Protein AF-A0A6P5SHZ1-F1 (afdb_monomer_lite)

Secondary structure (DSSP, 8-state):
-EEEEEEEEETTEEEEEEE-S-------S---S---SSS-GGGGGGTGGGS-GGGHHHHHHHHHHHHS----SEEEEE-TTEEE-S------BTTB-EEEEPTT--TGGGHHHHTTTS-GGG--GGGS-SEEEEEEEEEHHHHHHHHHHHHHHHHHHHH-HHHHHHHGGGHHHHHHHHHHHHTT---EE-TTSEE-TTT----TT--EEE--S-EEE-TTS-B-TTS--SEEE-GGGGTTSPPPSSPPPPPTT--HHHHHHHHHHHHHHHHSTTGGG----

Organism: Prunus avium (NCBI:txid42229)

Radius of gyration: 19.38 Å; chains: 1; bounding box: 46×42×52 Å

Foldseek 3Di:
DFWAFDLDDFQQKGKTADDPDDDDDDDDQDPDDDDPPPDPCPVCVVVPPPVQSVLSVLVSLQVCLVPDDDPGQKIFIAGSLKDFPDGDDLPADDLAKAFAQDPPQDQPVVVVLLCVLQPVVLDDSVLQGNGFVPRMMGGSVLSNQQSVQLSVQLVVLCPDPVSCVVCPNCSSRNSSSSSCSSVVHHYDHDNLQEDEPPVDFANPNRTIYRDADKQAAELVQHGDPPDHHPAIDDCVVAPFAQDDAPRDAHHPNRGPSSNSSVVSSNSRCVPDPCRVVPGDD

pLDDT: mean 82.13, std 22.98, range [22.5, 98.69]

InterPro domains:
  IPR044845 Glycosyltransferase HPAT/SRGT1-like [PTHR31485] (50-277)
  IPR056508 Hydroxyproline O-arabinosyltransferase-like domain [PF23452] (47-276)

Structure (mmCIF, N/CA/C/O backbone):
data_AF-A0A6P5SHZ1-F1
#
_entry.id   AF-A0A6P5SHZ1-F1
#
loop_
_atom_site.group_PDB
_atom_site.id
_atom_site.type_symbol
_atom_site.label_atom_id
_atom_site.label_alt_id
_atom_site.label_comp_id
_atom_site.label_asym_id
_atom_site.label_entity_id
_atom_site.label_seq_id
_atom_site.pdbx_PDB_ins_code
_atom_site.Cartn_x
_atom_site.Cartn_y
_atom_site.Cartn_z
_atom_site.occupancy
_atom_site.B_iso_or_equiv
_atom_site.auth_seq_id
_atom_site.auth_comp_id
_atom_site.auth_asym_id
_atom_site.auth_atom_id
_atom_site.pdbx_PDB_model_num
ATOM 1 N N . MET A 1 1 ? -17.933 -6.394 -13.247 1.00 43.94 1 MET A N 1
ATOM 2 C CA . MET A 1 1 ? -17.725 -5.157 -12.475 1.00 43.94 1 MET A CA 1
ATOM 3 C C . MET A 1 1 ? -16.232 -4.890 -12.451 1.00 43.94 1 MET A C 1
ATOM 5 O O . MET A 1 1 ? -15.516 -5.693 -11.869 1.00 43.94 1 MET A O 1
ATOM 9 N N . ASN A 1 2 ? -15.780 -3.856 -13.160 1.00 44.34 2 ASN A N 1
ATOM 10 C CA . ASN A 1 2 ? -14.365 -3.480 -13.256 1.00 44.34 2 ASN A CA 1
ATOM 11 C C . ASN A 1 2 ? -14.171 -2.095 -12.637 1.00 44.34 2 ASN A C 1
ATOM 13 O O . ASN A 1 2 ? -15.087 -1.271 -12.685 1.00 44.34 2 ASN A O 1
ATOM 17 N N . TRP A 1 3 ? -12.988 -1.858 -12.076 1.00 43.00 3 TRP A N 1
ATOM 18 C CA . TRP A 1 3 ? -12.589 -0.557 -11.552 1.00 43.00 3 TRP A CA 1
ATOM 19 C C . TRP A 1 3 ? -12.097 0.358 -12.682 1.00 43.00 3 TRP A C 1
ATOM 21 O O . TRP A 1 3 ? -11.270 -0.055 -13.491 1.00 43.00 3 TRP A O 1
ATOM 31 N N . TYR A 1 4 ? -12.585 1.596 -12.727 1.00 40.22 4 TYR A N 1
ATOM 32 C CA . TYR A 1 4 ? -12.192 2.626 -13.691 1.00 40.22 4 TYR A CA 1
ATOM 33 C C . TYR A 1 4 ? -11.698 3.878 -12.959 1.00 40.22 4 TYR A C 1
ATOM 35 O O . TYR A 1 4 ? -12.271 4.234 -11.924 1.00 40.22 4 TYR A O 1
ATOM 43 N N . PRO A 1 5 ? -10.664 4.566 -13.468 1.00 40.97 5 PRO A N 1
ATOM 44 C CA . PRO A 1 5 ? -10.181 5.786 -12.844 1.00 40.97 5 PRO A CA 1
ATOM 45 C C . PRO A 1 5 ? -11.237 6.882 -13.027 1.00 40.97 5 PRO A C 1
ATOM 47 O O . PRO A 1 5 ? -11.756 7.081 -14.127 1.00 40.97 5 PRO A O 1
ATOM 50 N N . LYS A 1 6 ? -11.562 7.601 -11.951 1.00 41.09 6 LYS A N 1
ATOM 51 C CA . LYS A 1 6 ? -12.131 8.950 -12.062 1.00 41.09 6 LYS A CA 1
ATOM 52 C C . LYS A 1 6 ? -10.998 9.920 -11.752 1.00 41.09 6 LYS A C 1
ATOM 54 O O . LYS A 1 6 ? -10.127 9.603 -10.952 1.00 41.09 6 LYS A O 1
ATOM 59 N N . SER A 1 7 ? -11.051 11.107 -12.330 1.00 39.81 7 SER A N 1
ATOM 60 C CA . SER A 1 7 ? -10.026 12.157 -12.308 1.00 39.81 7 SER A CA 1
ATOM 61 C C . SER A 1 7 ? -9.505 12.643 -10.937 1.00 39.81 7 SER A C 1
ATOM 63 O O . SER A 1 7 ? -8.752 13.606 -10.926 1.00 39.81 7 SER A O 1
ATOM 65 N N . ASN A 1 8 ? -9.863 12.048 -9.788 1.00 39.91 8 ASN A N 1
ATOM 66 C CA . ASN A 1 8 ? -9.638 12.599 -8.443 1.00 39.91 8 ASN A CA 1
ATOM 67 C C . ASN A 1 8 ? -8.702 11.708 -7.573 1.00 39.91 8 ASN A C 1
ATOM 69 O O . ASN A 1 8 ? -9.128 10.652 -7.114 1.00 39.91 8 ASN A O 1
ATOM 73 N N . CYS A 1 9 ? -7.445 12.122 -7.339 1.00 39.00 9 CYS A N 1
ATOM 74 C CA . CYS A 1 9 ? -6.515 11.602 -6.310 1.00 39.00 9 CYS A CA 1
ATOM 75 C C . CYS A 1 9 ? -6.485 12.657 -5.222 1.00 39.00 9 CYS A C 1
ATOM 77 O O . CYS A 1 9 ? -6.727 13.842 -5.480 1.00 39.00 9 CYS A O 1
ATOM 79 N N . ILE A 1 10 ? -6.155 12.227 -4.011 1.00 40.59 10 ILE A N 1
ATOM 80 C CA . ILE A 1 10 ? -6.117 13.095 -2.846 1.00 40.59 10 ILE A CA 1
ATOM 81 C C . ILE A 1 10 ? -4.909 12.673 -2.015 1.00 40.59 10 ILE A C 1
ATOM 83 O O . ILE A 1 10 ? -4.883 11.589 -1.436 1.00 40.59 10 ILE A O 1
ATOM 87 N N . GLY A 1 11 ? -3.869 13.509 -2.028 1.00 44.78 11 GLY A N 1
ATOM 88 C CA . GLY A 1 11 ? -2.532 13.117 -1.573 1.00 44.78 11 GLY A CA 1
ATOM 89 C C . GLY A 1 11 ? -1.919 12.034 -2.473 1.00 44.78 11 GLY A C 1
ATOM 90 O O . GLY A 1 11 ? -2.119 12.055 -3.685 1.00 44.78 11 GLY A O 1
ATOM 91 N N . ASP A 1 12 ? -1.226 11.064 -1.868 1.00 34.75 12 ASP A N 1
ATOM 92 C CA . ASP A 1 12 ? -0.609 9.912 -2.553 1.00 34.75 12 ASP A CA 1
ATOM 93 C C . ASP A 1 12 ? -1.581 8.728 -2.746 1.00 34.75 12 ASP A C 1
ATOM 95 O O . ASP A 1 12 ? -1.147 7.579 -2.802 1.00 34.75 12 ASP A O 1
ATOM 99 N N . VAL A 1 13 ? -2.900 8.952 -2.748 1.00 32.25 13 VAL A N 1
ATOM 100 C CA . VAL A 1 13 ? -3.904 7.883 -2.907 1.00 32.25 13 VAL A CA 1
ATOM 101 C C . VAL A 1 13 ? -4.932 8.264 -3.952 1.00 32.25 13 VAL A C 1
ATOM 103 O O . VAL A 1 13 ? -5.427 9.392 -3.997 1.00 32.25 13 VAL A O 1
ATOM 106 N N . CYS A 1 14 ? -5.257 7.290 -4.794 1.00 42.72 14 CYS A N 1
ATOM 107 C CA . CYS A 1 14 ? -6.099 7.467 -5.962 1.00 42.72 14 CYS A CA 1
ATOM 108 C C . CYS A 1 14 ? -7.302 6.532 -5.898 1.00 42.72 14 CYS A C 1
ATOM 110 O O . CYS A 1 14 ? -7.191 5.381 -5.465 1.00 42.72 14 CYS A O 1
ATOM 112 N N . TYR A 1 15 ? -8.453 7.040 -6.340 1.00 39.38 15 TYR A N 1
ATOM 113 C CA . TYR A 1 15 ? -9.722 6.329 -6.255 1.00 39.38 15 TYR A CA 1
ATOM 114 C C . TYR A 1 15 ? -10.159 5.789 -7.600 1.00 39.38 15 TYR A C 1
ATOM 116 O O . TYR A 1 15 ? -10.038 6.436 -8.642 1.00 39.38 15 TYR A O 1
ATOM 124 N N . TRP A 1 16 ? -10.747 4.604 -7.543 1.00 40.00 16 TRP A N 1
ATOM 125 C CA . TRP A 1 16 ? -11.304 3.931 -8.700 1.00 40.00 16 TRP A CA 1
ATOM 126 C C . TRP A 1 16 ? -12.788 3.666 -8.454 1.00 40.00 16 TRP A C 1
ATOM 128 O O . TRP A 1 16 ? -13.200 3.474 -7.312 1.00 40.00 16 TRP A O 1
ATOM 138 N N . ARG A 1 17 ? -13.597 3.647 -9.518 1.00 39.69 17 ARG A N 1
ATOM 139 C CA . ARG A 1 17 ? -15.041 3.361 -9.485 1.00 39.69 17 ARG A CA 1
ATOM 140 C C . ARG A 1 17 ? -15.349 1.985 -10.042 1.00 39.69 17 ARG A C 1
ATOM 142 O O . ARG A 1 17 ? -14.857 1.651 -11.113 1.00 39.69 17 ARG A O 1
ATOM 149 N N . LEU A 1 18 ? -16.219 1.230 -9.384 1.00 34.12 18 LEU A N 1
ATOM 150 C CA . LEU A 1 18 ? -16.729 -0.033 -9.906 1.00 34.12 18 LEU A CA 1
ATOM 151 C C . LEU A 1 18 ? -17.900 0.237 -10.873 1.00 34.12 18 LEU A C 1
ATOM 153 O O . LEU A 1 18 ? -18.946 0.700 -10.432 1.00 34.12 18 LEU A O 1
ATOM 157 N N . LEU A 1 19 ? -17.750 -0.043 -12.174 1.00 33.19 19 LEU A N 1
ATOM 158 C CA . LEU A 1 19 ? -18.842 0.103 -13.157 1.00 33.19 19 LEU A CA 1
ATOM 159 C C . LEU A 1 19 ? -19.429 -1.259 -13.575 1.00 33.19 19 LEU A C 1
ATOM 161 O O . LEU A 1 19 ? -18.709 -2.258 -13.705 1.00 33.19 19 LEU A O 1
ATOM 165 N N . GLU A 1 20 ? -20.746 -1.292 -13.814 1.00 30.12 20 GLU A N 1
ATOM 166 C CA . GLU A 1 20 ? -21.512 -2.492 -14.202 1.00 30.12 20 GLU A CA 1
ATOM 167 C C . GLU A 1 20 ? -21.419 -2.860 -15.696 1.00 30.12 20 GLU A C 1
ATOM 169 O O . GLU A 1 20 ? -21.771 -3.980 -16.064 1.00 30.12 20 GLU A O 1
ATOM 174 N N . HIS A 1 21 ? -20.879 -1.999 -16.565 1.00 28.91 21 HIS A N 1
ATOM 175 C CA . HIS A 1 21 ? -20.853 -2.259 -18.010 1.00 28.91 21 HIS A CA 1
ATOM 176 C C . HIS A 1 21 ? -19.533 -2.864 -18.529 1.00 28.91 21 HIS A C 1
ATOM 178 O O . HIS A 1 21 ? -18.429 -2.441 -18.178 1.00 28.91 21 HIS A O 1
ATOM 184 N N . GLN A 1 22 ? -19.680 -3.888 -19.382 1.00 30.31 22 GLN A N 1
ATOM 185 C CA . GLN A 1 22 ? -18.615 -4.579 -20.110 1.00 30.31 22 GLN A CA 1
ATOM 186 C C . GLN A 1 22 ? -18.084 -3.701 -21.251 1.00 30.31 22 GLN A C 1
ATOM 188 O O . GLN A 1 22 ? -18.682 -3.637 -22.321 1.00 30.31 22 GLN A O 1
ATOM 193 N N . THR A 1 23 ? -16.919 -3.095 -21.051 1.00 25.70 23 THR A N 1
ATOM 194 C CA . THR A 1 23 ? -16.028 -2.667 -22.140 1.00 25.70 23 THR A CA 1
ATOM 195 C C . THR A 1 23 ? -14.588 -3.050 -21.782 1.00 25.70 23 THR A C 1
ATOM 197 O O . THR A 1 23 ? -14.261 -3.082 -20.592 1.00 25.70 23 THR A O 1
ATOM 200 N N . PRO A 1 24 ? -13.732 -3.413 -22.755 1.00 27.33 24 PRO A N 1
ATOM 201 C CA . PRO A 1 24 ? -12.412 -3.976 -22.477 1.00 27.33 24 PRO A CA 1
ATOM 202 C C . PRO A 1 24 ? -11.516 -2.941 -21.791 1.00 27.33 24 PRO A C 1
ATOM 204 O O . PRO A 1 24 ? -11.368 -1.824 -22.282 1.00 27.33 24 PRO A O 1
ATOM 207 N N . ALA A 1 25 ? -10.928 -3.320 -20.657 1.00 30.80 25 ALA A N 1
ATOM 208 C CA . ALA A 1 25 ? -9.958 -2.510 -19.936 1.00 30.80 25 ALA A CA 1
ATOM 209 C C . ALA A 1 25 ? -8.657 -2.432 -20.745 1.00 30.80 25 ALA A C 1
ATOM 211 O O . ALA A 1 25 ? -7.916 -3.410 -20.814 1.00 30.80 25 ALA A O 1
ATOM 212 N N . TYR A 1 26 ? -8.389 -1.275 -21.345 1.00 31.28 26 TYR A N 1
ATOM 213 C CA . TYR A 1 26 ? -7.078 -0.934 -21.885 1.00 31.28 26 TYR A CA 1
ATOM 214 C C . TYR A 1 26 ? -6.696 0.468 -21.408 1.00 31.28 26 TYR A C 1
ATOM 216 O O . TYR A 1 26 ? -7.498 1.396 -21.469 1.00 31.28 26 TYR A O 1
ATOM 224 N N . SER A 1 27 ? -5.471 0.559 -20.886 1.00 30.78 27 SER A N 1
ATOM 225 C CA . SER A 1 27 ? -4.754 1.752 -20.422 1.00 30.78 27 SER A CA 1
ATOM 226 C C . SER A 1 27 ? -5.443 2.618 -19.356 1.00 30.78 27 SER A C 1
ATOM 228 O O . SER A 1 27 ? -6.192 3.545 -19.652 1.00 30.78 27 SER A O 1
ATOM 230 N N . SER A 1 28 ? -5.085 2.403 -18.093 1.00 29.78 28 SER A N 1
ATOM 231 C CA . SER A 1 28 ? -5.301 3.381 -17.022 1.00 29.78 28 SER A CA 1
ATOM 232 C C . SER A 1 28 ? -4.011 3.558 -16.230 1.00 29.78 28 SER A C 1
ATOM 234 O O . SER A 1 28 ? -3.875 3.102 -15.097 1.00 29.78 28 SER A O 1
ATOM 236 N N . PHE A 1 29 ? -3.030 4.179 -16.870 1.00 30.16 29 PHE A N 1
ATOM 237 C CA . PHE A 1 29 ? -1.776 4.571 -16.249 1.00 30.16 29 PHE A CA 1
ATOM 238 C C . PHE A 1 29 ? -1.772 6.092 -16.203 1.00 30.16 29 PHE A C 1
ATOM 240 O O . PHE A 1 29 ? -1.310 6.728 -17.121 1.00 30.16 29 PHE A O 1
ATOM 247 N N . LEU A 1 30 ? -2.298 6.689 -15.138 1.00 30.67 30 LEU A N 1
ATOM 248 C CA . LEU A 1 30 ? -2.248 8.139 -14.904 1.00 30.67 30 LEU A CA 1
ATOM 249 C C . LEU A 1 30 ? -3.265 8.963 -15.713 1.00 30.67 30 LEU A C 1
ATOM 251 O O . LEU A 1 30 ? -2.987 9.530 -16.764 1.00 30.67 30 LEU A O 1
ATOM 255 N N . GLN A 1 31 ? -4.433 9.154 -15.109 1.00 22.61 31 GLN A N 1
ATOM 256 C CA . GLN A 1 31 ? -5.160 10.411 -15.243 1.00 22.61 31 GLN A CA 1
ATOM 257 C C . GLN A 1 31 ? -4.675 11.343 -14.118 1.00 22.61 31 GLN A C 1
ATOM 259 O O . GLN A 1 31 ? -5.438 11.614 -13.206 1.00 22.61 31 GLN A O 1
ATOM 264 N N . TRP A 1 32 ? -3.402 11.779 -14.124 1.00 31.06 32 TRP A N 1
ATOM 265 C CA . TRP A 1 32 ? -2.830 12.594 -13.034 1.00 31.06 32 TRP A CA 1
ATOM 266 C C . TRP A 1 32 ? -2.014 13.786 -13.524 1.00 31.06 32 TRP A C 1
ATOM 268 O O . TRP A 1 32 ? -0.846 13.649 -13.865 1.00 31.06 32 TRP A O 1
ATOM 278 N N . ALA A 1 33 ? -2.659 14.955 -13.492 1.00 22.50 33 ALA A N 1
ATOM 279 C CA . ALA A 1 33 ? -2.029 16.272 -13.342 1.00 22.50 33 ALA A CA 1
ATOM 280 C C . ALA A 1 33 ? -3.011 17.378 -12.879 1.00 22.50 33 ALA A C 1
ATOM 282 O O . ALA A 1 33 ? -2.613 18.530 -12.752 1.00 22.50 33 ALA A O 1
ATOM 283 N N . SER A 1 34 ? -4.291 17.096 -12.598 1.00 24.06 34 SER A N 1
ATOM 284 C CA . SER A 1 34 ? -5.256 18.175 -12.334 1.00 24.06 34 SER A CA 1
ATOM 285 C C . SER A 1 34 ? -6.285 17.838 -11.259 1.00 24.06 34 SER A C 1
ATOM 287 O O . SER A 1 34 ? -7.464 17.693 -11.565 1.00 24.06 34 SER A O 1
ATOM 289 N N . LEU A 1 35 ? -5.878 17.757 -9.987 1.00 27.09 35 LEU A N 1
ATOM 290 C CA . LEU A 1 35 ? -6.842 17.938 -8.889 1.00 27.09 35 LEU A CA 1
ATOM 291 C C . LEU A 1 35 ? -6.273 18.518 -7.587 1.00 27.09 35 LEU A C 1
ATOM 293 O O . LEU A 1 35 ? -6.797 18.285 -6.503 1.00 27.09 35 LEU A O 1
ATOM 297 N N . PHE A 1 36 ? -5.285 19.405 -7.714 1.00 28.28 36 PHE A N 1
ATOM 298 C CA . PHE A 1 36 ? -4.877 20.321 -6.640 1.00 28.28 36 PHE A CA 1
ATOM 299 C C . PHE A 1 36 ? -5.819 21.535 -6.476 1.00 28.28 36 PHE A C 1
ATOM 301 O O . PHE A 1 36 ? -5.574 22.400 -5.645 1.00 28.28 36 PHE A O 1
ATOM 308 N N . ALA A 1 37 ? -6.910 21.630 -7.244 1.00 26.12 37 ALA A N 1
ATOM 309 C CA . ALA A 1 37 ? -7.630 22.895 -7.412 1.00 26.12 37 ALA A CA 1
ATOM 310 C C . ALA A 1 37 ? -8.718 23.221 -6.365 1.00 26.12 37 ALA A C 1
ATOM 312 O O . ALA A 1 37 ? -9.176 24.355 -6.356 1.00 26.12 37 ALA A O 1
ATOM 313 N N . ASN A 1 38 ? -9.144 22.295 -5.491 1.00 29.27 38 ASN A N 1
ATOM 314 C CA . ASN A 1 38 ? -10.268 22.554 -4.560 1.00 29.27 38 ASN A CA 1
ATOM 315 C C . ASN A 1 38 ? -10.042 22.115 -3.099 1.00 29.27 38 ASN A C 1
ATOM 317 O O . ASN A 1 38 ? -10.979 22.109 -2.297 1.00 29.27 38 ASN A O 1
ATOM 321 N N . ILE A 1 39 ? -8.811 21.772 -2.718 1.00 36.84 39 ILE A N 1
ATOM 322 C CA . ILE A 1 39 ? -8.453 21.575 -1.308 1.00 36.84 39 ILE A CA 1
ATOM 323 C C . ILE A 1 39 ? -7.922 22.913 -0.799 1.00 36.84 39 ILE A C 1
ATOM 325 O O . ILE A 1 39 ? -7.002 23.477 -1.382 1.00 36.84 39 ILE A O 1
ATOM 329 N N . ASN A 1 40 ? -8.519 23.452 0.263 1.00 34.34 40 ASN A N 1
ATOM 330 C CA . ASN A 1 40 ? -8.005 24.666 0.882 1.00 34.34 40 ASN A CA 1
ATOM 331 C C . ASN A 1 40 ? -6.727 24.301 1.653 1.00 34.34 40 ASN A C 1
ATOM 333 O O . ASN A 1 40 ? -6.786 23.762 2.756 1.00 34.34 40 ASN A O 1
ATOM 337 N N . PHE A 1 41 ? -5.568 24.537 1.036 1.00 42.47 41 PHE A N 1
ATOM 338 C CA . PHE A 1 41 ? -4.247 24.216 1.589 1.00 42.47 41 PHE A CA 1
ATOM 339 C C . PHE A 1 41 ? -3.875 25.064 2.818 1.00 42.47 41 PHE A C 1
ATOM 341 O O . PHE A 1 41 ? -2.844 24.814 3.439 1.00 42.47 41 PHE A O 1
ATOM 348 N N . SER A 1 42 ? -4.704 26.035 3.219 1.00 40.47 42 SER A N 1
ATOM 349 C CA . SER A 1 42 ? -4.480 26.829 4.432 1.00 40.47 42 SER A CA 1
ATOM 350 C C . SER A 1 42 ? -4.523 25.996 5.718 1.00 40.47 42 SER A C 1
ATOM 352 O O . SER A 1 42 ? -3.806 26.320 6.663 1.00 40.47 42 SER A O 1
ATOM 354 N N . ASP A 1 43 ? -5.293 24.901 5.737 1.00 42.78 43 ASP A N 1
ATOM 355 C CA . ASP A 1 43 ? -5.430 24.022 6.910 1.00 42.78 43 ASP A CA 1
ATOM 356 C C . ASP A 1 43 ? -4.331 22.939 6.970 1.00 42.78 43 ASP A C 1
ATOM 358 O O . ASP A 1 43 ? -4.099 22.335 8.017 1.00 42.78 43 ASP A O 1
ATOM 362 N N . LEU A 1 44 ? -3.574 22.740 5.878 1.00 43.56 44 LEU A N 1
ATOM 363 C CA . LEU A 1 44 ? -2.395 21.858 5.839 1.00 43.56 44 LEU A CA 1
ATOM 364 C C . LEU A 1 44 ? -1.202 22.408 6.634 1.00 43.56 44 LEU A C 1
ATOM 366 O O . LEU A 1 44 ? -0.267 21.661 6.934 1.00 43.56 44 LEU A O 1
ATOM 370 N N . ASN A 1 45 ? -1.246 23.680 7.038 1.00 43.19 45 ASN A N 1
ATOM 371 C CA . ASN A 1 45 ? -0.255 24.248 7.950 1.00 43.19 45 ASN A CA 1
ATOM 372 C C . ASN A 1 45 ? -0.222 23.528 9.308 1.00 43.19 45 ASN A C 1
ATOM 374 O O . ASN A 1 45 ? 0.798 23.609 9.984 1.00 43.19 45 ASN A O 1
ATOM 378 N N . LEU A 1 46 ? -1.270 22.778 9.683 1.00 42.19 46 LEU A N 1
ATOM 379 C CA . LEU A 1 46 ? -1.240 21.911 10.866 1.00 42.19 46 LEU A CA 1
ATOM 380 C C . LEU A 1 46 ? -0.486 20.582 10.647 1.00 42.19 46 LEU A C 1
ATOM 382 O O . LEU A 1 46 ? -0.021 19.977 11.605 1.00 42.19 46 LEU A O 1
ATOM 386 N N . MET A 1 47 ? -0.342 20.117 9.402 1.00 44.31 47 MET A N 1
ATOM 387 C CA . MET A 1 47 ? 0.194 18.783 9.072 1.00 44.31 47 MET A CA 1
ATOM 388 C C . MET A 1 47 ? 1.614 18.811 8.509 1.00 44.31 47 MET A C 1
ATOM 390 O O . MET A 1 47 ? 2.348 17.831 8.614 1.00 44.31 47 MET A O 1
ATOM 394 N N . CYS A 1 48 ? 2.057 19.968 8.015 1.00 46.19 48 CYS A N 1
ATOM 395 C CA . CYS A 1 48 ? 3.471 20.229 7.744 1.00 46.19 48 CYS A CA 1
ATOM 396 C C . CYS A 1 48 ? 4.323 20.295 9.036 1.00 46.19 48 CYS A C 1
ATOM 398 O O . CYS A 1 48 ? 5.550 20.338 8.960 1.00 46.19 48 CYS A O 1
ATOM 400 N N . ILE A 1 49 ? 3.693 20.271 10.224 1.00 45.03 49 ILE A N 1
ATOM 401 C CA . ILE A 1 49 ? 4.310 20.554 11.535 1.00 45.03 49 ILE A CA 1
ATOM 402 C C . ILE A 1 49 ? 5.458 19.595 11.912 1.00 45.03 49 ILE A C 1
ATOM 404 O O . ILE A 1 49 ? 6.258 19.941 12.778 1.00 45.03 49 ILE A O 1
ATOM 408 N N . GLN A 1 50 ? 5.631 18.436 11.261 1.00 50.91 50 GLN A N 1
ATOM 409 C CA . GLN A 1 50 ? 6.711 17.496 11.625 1.00 50.91 50 GLN A CA 1
ATOM 410 C C . GLN A 1 50 ? 7.398 16.779 10.444 1.00 50.91 50 GLN A C 1
ATOM 412 O O . GLN A 1 50 ? 8.065 15.764 10.644 1.00 50.91 50 GLN A O 1
ATOM 417 N N . GLY A 1 51 ? 7.241 17.258 9.202 1.00 57.22 51 GLY A N 1
ATOM 418 C CA . GLY A 1 51 ? 7.912 16.669 8.027 1.00 57.22 51 GLY A CA 1
ATOM 419 C C . GLY A 1 51 ? 7.454 15.253 7.631 1.00 57.22 51 GLY A C 1
ATOM 420 O O . GLY A 1 51 ? 8.078 14.626 6.775 1.00 57.22 51 GLY A O 1
ATOM 421 N N . TYR A 1 52 ? 6.369 14.737 8.221 1.00 61.78 52 TYR A N 1
ATOM 422 C CA . TYR A 1 52 ? 5.814 13.416 7.911 1.00 61.78 52 TYR A CA 1
ATOM 423 C C . TYR A 1 52 ? 4.650 13.535 6.917 1.00 61.78 52 TYR A C 1
ATOM 425 O O . TYR A 1 52 ? 3.484 13.646 7.290 1.00 61.78 52 TYR A O 1
ATOM 433 N N . ILE A 1 53 ? 4.995 13.515 5.627 1.00 65.81 53 ILE A N 1
ATOM 434 C CA . ILE A 1 53 ? 4.079 13.734 4.490 1.00 65.81 53 ILE A CA 1
ATOM 435 C C . ILE A 1 53 ? 2.926 12.717 4.463 1.00 65.81 53 ILE A C 1
ATOM 437 O O . ILE A 1 53 ? 1.824 13.045 4.031 1.00 65.81 53 ILE A O 1
ATOM 441 N N . VAL A 1 54 ? 3.148 11.503 4.977 1.00 66.81 54 VAL A N 1
ATOM 442 C CA . VAL A 1 54 ? 2.166 10.407 4.933 1.00 66.81 54 VAL A CA 1
ATOM 443 C C . VAL A 1 54 ? 0.900 10.729 5.742 1.00 66.81 54 VAL A C 1
ATOM 445 O O . VAL A 1 54 ? -0.178 10.260 5.383 1.00 66.81 54 VAL A O 1
ATOM 448 N N . LEU A 1 55 ? 0.970 11.614 6.750 1.00 72.81 55 LEU A N 1
ATOM 449 C CA . LEU A 1 55 ? -0.227 12.080 7.466 1.00 72.81 55 LEU A CA 1
ATOM 450 C C . LEU A 1 55 ? -1.242 12.749 6.547 1.00 72.81 55 LEU A C 1
ATOM 452 O O . LEU A 1 55 ? -2.432 12.684 6.837 1.00 72.81 55 LEU A O 1
ATOM 456 N N . ASN A 1 56 ? -0.811 13.354 5.436 1.00 76.31 56 ASN A N 1
ATOM 457 C CA . ASN A 1 56 ? -1.713 14.030 4.503 1.00 76.31 56 ASN A CA 1
ATOM 458 C C . ASN A 1 56 ? -2.819 13.106 4.000 1.00 76.31 56 ASN A C 1
ATOM 460 O O . ASN A 1 56 ? -3.905 13.582 3.695 1.00 76.31 56 ASN A O 1
ATOM 464 N N . ARG A 1 57 ? -2.563 11.797 3.947 1.00 83.12 57 ARG A N 1
ATOM 465 C CA . ARG A 1 57 ? -3.484 10.788 3.439 1.00 83.12 57 ARG A CA 1
ATOM 466 C C . ARG A 1 57 ? -4.760 10.644 4.286 1.00 83.12 57 ARG A C 1
ATOM 468 O O . ARG A 1 57 ? -5.827 10.914 3.740 1.00 83.12 57 ARG A O 1
ATOM 475 N N . PRO A 1 58 ? -4.728 10.288 5.585 1.00 86.44 58 PRO A N 1
ATOM 476 C CA . PRO A 1 58 ? -5.948 10.214 6.392 1.00 86.44 58 PRO A CA 1
ATOM 477 C C . PRO A 1 58 ? -6.749 11.524 6.397 1.00 86.44 58 PRO A C 1
ATOM 479 O O . PRO A 1 58 ? -7.977 11.498 6.342 1.00 86.44 58 PRO A O 1
ATOM 482 N N . TRP A 1 59 ? -6.080 12.682 6.399 1.00 85.69 59 TRP A N 1
ATOM 483 C CA . TRP A 1 59 ? -6.777 13.972 6.349 1.00 85.69 59 TRP A CA 1
ATOM 484 C C . TRP A 1 59 ? -7.411 14.258 4.990 1.00 85.69 59 TRP A C 1
ATOM 486 O O . TRP A 1 59 ? -8.543 14.732 4.919 1.00 85.69 59 TRP A O 1
ATOM 496 N N . ALA A 1 60 ? -6.708 13.920 3.910 1.00 84.06 60 ALA A N 1
ATOM 497 C CA . ALA A 1 60 ? -7.229 13.943 2.553 1.00 84.06 60 ALA A CA 1
ATOM 498 C C . ALA A 1 60 ? -8.541 13.156 2.451 1.00 84.06 60 ALA A C 1
ATOM 500 O O . ALA A 1 60 ? -9.505 13.659 1.878 1.00 84.06 60 ALA A O 1
ATOM 501 N N . PHE A 1 61 ? -8.606 11.967 3.053 1.00 88.94 61 PHE A N 1
ATOM 502 C CA . PHE A 1 61 ? -9.830 11.170 3.110 1.00 88.94 61 PHE A CA 1
ATOM 503 C C . PHE A 1 61 ? -10.969 11.873 3.844 1.00 88.94 61 PHE A C 1
ATOM 505 O O . PHE A 1 61 ? -12.071 11.932 3.306 1.00 88.94 61 PHE A O 1
ATOM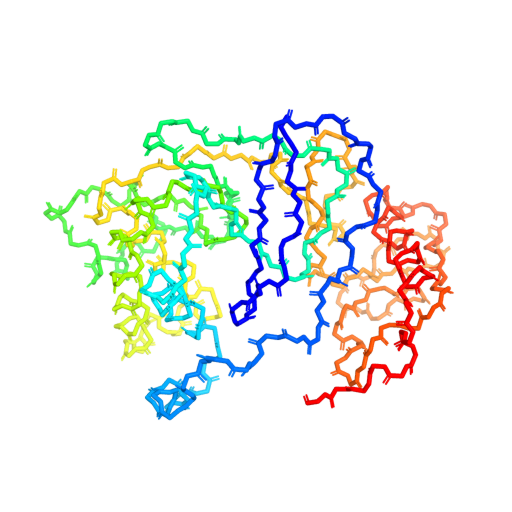 512 N N . VAL A 1 62 ? -10.716 12.443 5.026 1.00 89.06 62 VAL A N 1
ATOM 513 C CA . VAL A 1 62 ? -11.739 13.204 5.767 1.00 89.06 62 VAL A CA 1
ATOM 514 C C . VAL A 1 62 ? -12.281 14.348 4.910 1.00 89.06 62 VAL A C 1
ATOM 516 O O . VAL A 1 62 ? -13.480 14.423 4.655 1.00 89.06 62 VAL A O 1
ATOM 519 N N . GLN A 1 63 ? -11.388 15.181 4.376 1.00 87.06 63 GLN A N 1
ATOM 520 C CA . GLN A 1 63 ? -11.757 16.320 3.535 1.00 87.06 63 GLN A CA 1
ATOM 521 C C . GLN A 1 63 ? -12.525 15.899 2.279 1.00 87.06 63 GLN A C 1
ATOM 523 O O . GLN A 1 63 ? -13.439 16.592 1.834 1.00 87.06 63 GLN A O 1
ATOM 528 N N . TRP A 1 64 ? -12.148 14.769 1.687 1.00 86.56 64 TRP A N 1
ATOM 529 C CA . TRP A 1 64 ? -12.808 14.242 0.506 1.00 86.56 64 TRP A CA 1
ATOM 530 C C . TRP A 1 64 ? -14.224 13.772 0.781 1.00 86.56 64 TRP A C 1
ATOM 532 O O . TRP A 1 64 ? -15.130 14.150 0.044 1.00 86.56 64 TRP A O 1
ATOM 542 N N . LEU A 1 65 ? -14.401 12.969 1.829 1.00 88.94 65 LEU A N 1
ATOM 543 C CA . LEU A 1 65 ? -15.696 12.421 2.216 1.00 88.94 65 LEU A CA 1
ATOM 544 C C . LEU A 1 65 ? -16.675 13.542 2.589 1.00 88.94 65 LEU A C 1
ATOM 546 O O . LEU A 1 65 ? -17.858 13.442 2.286 1.00 88.94 65 LEU A O 1
ATOM 550 N N . GLU A 1 66 ? -16.178 14.640 3.166 1.00 89.44 66 GLU A N 1
ATOM 551 C CA . GLU A 1 66 ? -16.986 15.824 3.480 1.00 89.44 66 GLU A CA 1
ATOM 552 C C . GLU A 1 66 ? -17.397 16.632 2.240 1.00 89.44 66 GLU A C 1
ATOM 554 O O . GLU A 1 66 ? -18.505 17.167 2.182 1.00 89.44 66 GLU A O 1
ATOM 559 N N . LYS A 1 67 ? -16.499 16.779 1.258 1.00 86.81 67 LYS A N 1
ATOM 560 C CA . LYS A 1 67 ? -16.668 17.746 0.157 1.00 86.81 67 LYS A CA 1
ATOM 561 C C . LYS A 1 67 ? -17.165 17.134 -1.144 1.00 86.81 67 LYS A C 1
ATOM 563 O O . LYS A 1 67 ? -17.764 17.838 -1.956 1.00 86.81 67 LYS A O 1
ATOM 568 N N . ALA A 1 68 ? -16.868 15.865 -1.399 1.00 86.06 68 ALA A N 1
ATOM 569 C CA . ALA A 1 68 ? -17.183 15.227 -2.665 1.00 86.06 68 ALA A CA 1
ATOM 570 C C . ALA A 1 68 ? -18.530 14.507 -2.621 1.00 86.06 68 ALA A C 1
ATOM 572 O O . ALA A 1 68 ? -18.854 13.777 -1.691 1.00 86.06 68 ALA A O 1
ATOM 573 N N . THR A 1 69 ? -19.292 14.624 -3.705 1.00 88.12 69 THR A N 1
ATOM 574 C CA . THR A 1 69 ? -20.439 13.747 -3.941 1.00 88.12 69 THR A CA 1
ATOM 575 C C . THR A 1 69 ? -19.943 12.393 -4.451 1.00 88.12 69 THR A C 1
ATOM 577 O O . THR A 1 69 ? -19.479 12.281 -5.589 1.00 88.12 69 THR A O 1
ATOM 580 N N . ILE A 1 70 ? -20.030 11.366 -3.602 1.00 86.50 70 ILE A N 1
ATOM 581 C CA . ILE A 1 70 ? -19.624 9.987 -3.911 1.00 86.50 70 ILE A CA 1
ATOM 582 C C . ILE A 1 70 ? -20.881 9.118 -4.031 1.00 86.50 70 ILE A C 1
ATOM 584 O O . ILE A 1 70 ? -21.539 8.812 -3.030 1.00 86.50 70 ILE A O 1
ATOM 588 N N . GLU A 1 71 ? -21.211 8.751 -5.269 1.00 90.69 71 GLU A N 1
ATOM 589 C CA . GLU A 1 71 ? -22.364 7.909 -5.627 1.00 90.69 71 GLU A CA 1
ATOM 590 C C . GLU A 1 71 ? -22.088 6.426 -5.354 1.00 90.69 71 GLU A C 1
ATOM 592 O O . GLU A 1 71 ? -23.004 5.664 -5.055 1.00 90.69 71 GLU A O 1
ATOM 597 N N . GLU A 1 72 ? -20.823 6.017 -5.455 1.00 89.12 72 GLU A N 1
ATOM 598 C CA . GLU A 1 72 ? -20.399 4.633 -5.282 1.00 89.12 72 GLU A CA 1
ATOM 599 C C . GLU A 1 72 ? -20.536 4.153 -3.830 1.00 89.12 72 GLU A C 1
ATOM 601 O O . GLU A 1 72 ? -20.157 4.843 -2.881 1.00 89.12 72 GLU A O 1
ATOM 606 N N . GLU A 1 73 ? -21.020 2.919 -3.657 1.00 93.62 73 GLU A N 1
ATOM 607 C CA . GLU A 1 73 ? -21.114 2.278 -2.339 1.00 93.62 73 GLU A CA 1
ATOM 608 C C . GLU A 1 73 ? -19.738 1.846 -1.807 1.00 93.62 73 GLU A C 1
ATOM 610 O O . GLU A 1 73 ? -19.508 1.877 -0.598 1.00 93.62 73 GLU A O 1
ATOM 615 N N . TYR A 1 74 ? -18.817 1.460 -2.696 1.00 94.06 74 TYR A N 1
ATOM 616 C CA . TYR A 1 74 ? -17.482 0.973 -2.347 1.00 94.06 74 TYR A CA 1
ATOM 617 C C . TYR A 1 74 ? -16.393 1.862 -2.937 1.00 94.06 74 TYR A C 1
ATOM 619 O O . TYR A 1 74 ? -16.487 2.327 -4.072 1.00 94.06 74 TYR A O 1
ATOM 627 N N . ILE A 1 75 ? -15.324 2.023 -2.168 1.00 94.31 75 ILE A N 1
ATOM 628 C CA . ILE A 1 75 ? -14.146 2.813 -2.498 1.00 94.31 75 ILE A CA 1
ATOM 629 C C . ILE A 1 75 ? -12.947 1.870 -2.536 1.00 94.31 75 ILE A C 1
ATOM 631 O O . ILE A 1 75 ? -12.713 1.129 -1.580 1.00 94.31 75 ILE A O 1
ATOM 635 N N . LEU A 1 76 ? -12.182 1.914 -3.628 1.00 95.44 76 LEU A N 1
ATOM 636 C CA . LEU A 1 76 ? -10.843 1.334 -3.694 1.00 95.44 76 LEU A CA 1
ATOM 637 C C . LEU A 1 76 ? -9.820 2.404 -3.311 1.00 95.44 76 LEU A C 1
ATOM 639 O O . LEU A 1 76 ? -9.640 3.378 -4.041 1.00 95.44 76 LEU A O 1
ATOM 643 N N . MET A 1 77 ? -9.147 2.196 -2.185 1.00 93.62 77 MET A N 1
ATOM 644 C CA . MET A 1 77 ? -7.966 2.949 -1.777 1.00 93.62 77 MET A CA 1
ATOM 645 C C . MET A 1 77 ? -6.739 2.281 -2.407 1.00 93.62 77 MET A C 1
ATOM 647 O O . MET A 1 77 ? -6.473 1.112 -2.123 1.00 93.62 77 MET A O 1
ATOM 651 N N . ALA A 1 78 ? -6.031 2.990 -3.291 1.00 88.88 78 ALA A N 1
ATOM 652 C CA . ALA A 1 78 ? -4.859 2.486 -4.012 1.00 88.88 78 ALA A CA 1
ATOM 653 C C . ALA A 1 78 ? -3.742 3.541 -4.103 1.00 88.88 78 ALA A C 1
ATOM 655 O O . ALA A 1 78 ? -4.018 4.737 -4.179 1.00 88.88 78 ALA A O 1
ATOM 656 N N . GLU A 1 79 ? -2.485 3.097 -4.139 1.00 84.69 79 GLU A N 1
ATOM 657 C CA . GLU A 1 79 ? -1.310 3.967 -4.270 1.00 84.69 79 GLU A CA 1
ATOM 658 C C . GLU A 1 79 ? -0.957 4.228 -5.749 1.00 84.69 79 GLU A C 1
ATOM 660 O O . GLU A 1 79 ? -1.307 3.426 -6.620 1.00 84.69 79 GLU A O 1
ATOM 665 N N . PRO A 1 80 ? -0.286 5.349 -6.076 1.00 82.31 80 PRO A N 1
ATOM 666 C CA . PRO A 1 80 ? 0.072 5.713 -7.449 1.00 82.31 80 PRO A CA 1
ATOM 667 C C . PRO A 1 80 ? 1.065 4.742 -8.094 1.00 82.31 80 PRO A C 1
ATOM 669 O O . PRO A 1 80 ? 1.201 4.723 -9.314 1.00 82.31 80 PRO A O 1
ATOM 672 N N . ASP A 1 81 ? 1.751 3.928 -7.296 1.00 86.25 81 ASP A N 1
ATOM 673 C CA . ASP A 1 81 ? 2.629 2.857 -7.749 1.00 86.25 81 ASP A CA 1
ATOM 674 C C . ASP A 1 81 ? 1.957 1.475 -7.778 1.00 86.25 81 ASP A C 1
ATOM 676 O O . ASP A 1 81 ? 2.627 0.438 -7.786 1.00 86.25 81 ASP A O 1
ATOM 680 N N . HIS A 1 82 ? 0.625 1.459 -7.850 1.00 92.56 82 HIS A N 1
ATOM 681 C CA . HIS A 1 82 ? -0.170 0.288 -8.196 1.00 92.56 82 HIS A CA 1
ATOM 682 C C . HIS A 1 82 ? -0.471 0.237 -9.698 1.00 92.56 82 HIS A C 1
ATOM 684 O O . HIS A 1 82 ? -1.004 1.179 -10.283 1.00 92.56 82 HIS A O 1
ATOM 690 N N . ILE A 1 83 ? -0.203 -0.913 -10.318 1.00 90.50 83 ILE A N 1
ATOM 691 C CA . ILE A 1 83 ? -0.544 -1.209 -11.713 1.00 90.50 83 ILE A CA 1
ATOM 692 C C . ILE A 1 83 ? -1.523 -2.379 -11.760 1.00 90.50 83 ILE A C 1
ATOM 694 O O . ILE A 1 83 ? -1.201 -3.475 -11.309 1.00 90.50 83 ILE A O 1
ATOM 698 N N . PHE A 1 84 ? -2.697 -2.175 -12.360 1.00 93.06 84 PHE A N 1
ATOM 699 C CA . PHE A 1 84 ? -3.704 -3.227 -12.527 1.00 93.06 84 PHE A CA 1
ATOM 700 C C . PHE A 1 84 ? -3.325 -4.184 -13.656 1.00 93.06 84 PHE A C 1
ATOM 702 O O . PHE A 1 84 ? -3.423 -3.842 -14.831 1.00 93.06 84 PHE A O 1
ATOM 709 N N . VAL A 1 85 ? -2.914 -5.399 -13.305 1.00 93.00 85 VAL A N 1
ATOM 710 C CA . VAL A 1 85 ? -2.458 -6.427 -14.257 1.00 93.00 85 VAL A CA 1
ATOM 711 C C . VAL A 1 85 ? -3.564 -7.362 -14.730 1.00 93.00 85 VAL A C 1
ATOM 713 O O . VAL A 1 85 ? -3.437 -7.946 -15.810 1.00 93.00 85 VAL A O 1
ATOM 716 N N . ASN A 1 86 ? -4.629 -7.487 -13.936 1.00 91.81 86 ASN A N 1
ATOM 717 C CA . ASN A 1 86 ? -5.813 -8.297 -14.204 1.00 91.81 86 ASN A CA 1
ATOM 718 C C . ASN A 1 86 ? -7.082 -7.541 -13.755 1.00 91.81 86 ASN A C 1
ATOM 720 O O . ASN A 1 86 ? -6.998 -6.689 -12.866 1.00 91.81 86 ASN A O 1
ATOM 724 N N . PRO A 1 87 ? -8.268 -7.852 -14.318 1.00 90.75 87 PRO A N 1
ATOM 725 C CA . PRO A 1 87 ? -9.524 -7.240 -13.891 1.00 90.75 87 PRO A CA 1
ATOM 726 C C . PRO A 1 87 ? -9.790 -7.474 -12.402 1.00 90.75 87 PRO A C 1
ATOM 728 O O . PRO A 1 87 ? -9.899 -8.618 -11.964 1.00 90.75 87 PRO A O 1
ATOM 731 N N . LEU A 1 88 ? -9.912 -6.393 -11.635 1.00 91.12 88 LEU A N 1
ATOM 732 C CA . LEU A 1 88 ? -10.185 -6.445 -10.202 1.00 91.12 88 LEU A CA 1
ATOM 733 C C . LEU A 1 88 ? -11.709 -6.405 -9.960 1.00 91.12 88 LEU A C 1
ATOM 735 O O . LEU A 1 88 ? -12.341 -5.396 -10.277 1.00 91.12 88 LEU A O 1
ATOM 739 N N . PRO A 1 89 ? -12.332 -7.464 -9.412 1.00 93.75 89 PRO A N 1
ATOM 740 C CA . PRO A 1 89 ? -13.717 -7.395 -8.957 1.00 93.75 89 PRO A CA 1
ATOM 741 C C . PRO A 1 89 ? -13.811 -6.668 -7.604 1.00 93.75 89 PRO A C 1
ATOM 743 O O . PRO A 1 89 ? -12.801 -6.342 -6.977 1.00 93.75 89 PRO A O 1
ATOM 746 N N . ASN A 1 90 ? -15.029 -6.431 -7.111 1.00 94.00 90 ASN A N 1
ATOM 747 C CA . ASN A 1 90 ? -15.200 -6.047 -5.712 1.00 94.00 90 ASN A CA 1
ATOM 748 C C . ASN A 1 90 ? -14.840 -7.244 -4.818 1.00 94.00 90 ASN A C 1
ATOM 750 O O . ASN A 1 90 ? -15.511 -8.273 -4.865 1.00 94.00 90 ASN A O 1
ATOM 754 N N . LEU A 1 91 ? -13.757 -7.119 -4.050 1.00 95.81 91 LEU A N 1
ATOM 755 C CA . LEU A 1 91 ? -13.292 -8.169 -3.141 1.00 95.81 91 LEU A CA 1
ATOM 756 C C . LEU A 1 91 ? -13.916 -8.059 -1.742 1.00 95.81 91 LEU A C 1
ATOM 758 O O . LEU A 1 91 ? -13.805 -9.011 -0.970 1.00 95.81 91 LEU A O 1
ATOM 762 N N . ALA A 1 92 ? -14.534 -6.920 -1.414 1.00 95.75 92 ALA A N 1
ATOM 763 C CA . ALA A 1 92 ? -15.214 -6.705 -0.143 1.00 95.75 92 ALA A CA 1
ATOM 764 C C . ALA A 1 92 ? -16.583 -7.396 -0.127 1.00 95.75 92 ALA A C 1
ATOM 766 O O . ALA A 1 92 ? -17.200 -7.623 -1.170 1.00 95.75 92 ALA A O 1
ATOM 767 N N . HIS A 1 93 ? -17.080 -7.705 1.069 1.00 94.00 93 HIS A N 1
ATOM 768 C CA . HIS A 1 93 ? -18.376 -8.352 1.239 1.00 94.00 93 HIS A CA 1
ATOM 769 C C . HIS A 1 93 ? -19.119 -7.788 2.451 1.00 94.00 93 HIS A C 1
ATOM 771 O O . HIS A 1 93 ? -18.702 -7.973 3.594 1.00 94.00 93 HIS A O 1
ATOM 777 N N . GLY A 1 94 ? -20.245 -7.109 2.210 1.00 91.75 94 GLY A N 1
ATOM 778 C CA . GLY A 1 94 ? -21.023 -6.483 3.279 1.00 91.75 94 GLY A CA 1
ATOM 779 C C . GLY A 1 94 ? -20.169 -5.499 4.085 1.00 91.75 94 GLY A C 1
ATOM 780 O O . GLY A 1 94 ? -19.495 -4.650 3.507 1.00 91.75 94 GLY A O 1
ATOM 781 N N . ASN A 1 95 ? -20.175 -5.633 5.411 1.00 94.75 95 ASN A N 1
ATOM 782 C CA . ASN A 1 95 ? -19.372 -4.793 6.305 1.00 94.75 95 ASN A CA 1
ATOM 783 C C . ASN A 1 95 ? -17.938 -5.315 6.516 1.00 94.75 95 ASN A C 1
ATOM 785 O O . ASN A 1 95 ? -17.266 -4.880 7.446 1.00 94.75 95 ASN A O 1
ATOM 789 N N . SER A 1 96 ? -17.473 -6.247 5.680 1.00 96.62 96 SER A N 1
ATOM 790 C CA . SER A 1 96 ? -16.104 -6.764 5.703 1.00 96.62 96 SER A CA 1
ATOM 791 C C . SER A 1 96 ? -15.329 -6.227 4.494 1.00 96.62 96 SER A C 1
ATOM 793 O O . SER A 1 96 ? -15.480 -6.759 3.385 1.00 96.62 96 SER A O 1
ATOM 795 N N . PRO A 1 97 ? -14.517 -5.165 4.669 1.00 98.19 97 PRO A N 1
ATOM 796 C CA . PRO A 1 97 ? -13.635 -4.656 3.624 1.00 98.19 97 PRO A CA 1
ATOM 797 C C . PRO A 1 97 ? -12.624 -5.722 3.197 1.00 98.19 97 PRO A C 1
ATOM 799 O O . PRO A 1 97 ? -12.357 -6.658 3.944 1.00 98.19 97 PRO A O 1
ATOM 802 N N . ALA A 1 98 ? -12.015 -5.584 2.026 1.00 98.44 98 ALA A N 1
ATOM 803 C CA . ALA A 1 98 ? -10.918 -6.452 1.600 1.00 98.44 98 ALA A CA 1
ATOM 804 C C . ALA A 1 98 ? -9.606 -5.680 1.595 1.00 98.44 98 ALA A C 1
ATOM 806 O O . ALA A 1 98 ? -9.570 -4.563 1.091 1.00 98.44 98 ALA A O 1
ATOM 807 N N . GLY A 1 99 ? -8.538 -6.278 2.118 1.00 98.06 99 GLY A N 1
ATOM 808 C CA . GLY A 1 99 ? -7.226 -5.640 2.211 1.00 98.06 99 GLY A CA 1
ATOM 809 C C . GLY A 1 99 ? -6.082 -6.628 2.029 1.00 98.06 99 GLY A C 1
ATOM 810 O O . GLY A 1 99 ? -6.244 -7.837 2.225 1.00 98.06 99 GLY A O 1
ATOM 811 N N . TYR A 1 100 ? -4.919 -6.115 1.637 1.00 98.06 100 TYR A N 1
ATOM 812 C CA . TYR A 1 100 ? -3.708 -6.924 1.529 1.00 98.06 100 TYR A CA 1
ATOM 813 C C . TYR A 1 100 ? -3.012 -7.073 2.896 1.00 98.06 100 TYR A C 1
ATOM 815 O O . TYR A 1 100 ? -2.757 -6.060 3.553 1.00 98.06 100 TYR A O 1
ATOM 823 N N . PRO A 1 101 ? -2.679 -8.301 3.343 1.00 97.44 101 PRO A N 1
ATOM 824 C CA . PRO A 1 101 ? -1.950 -8.511 4.588 1.00 97.44 101 PRO A CA 1
ATOM 825 C C . PRO A 1 101 ? -0.459 -8.197 4.416 1.00 97.44 101 PRO A C 1
ATOM 827 O O . PRO A 1 101 ? 0.262 -8.879 3.685 1.00 97.44 101 PRO A O 1
ATOM 830 N N . PHE A 1 102 ? 0.026 -7.196 5.140 1.00 96.00 102 PHE A N 1
ATOM 831 C CA . PHE A 1 102 ? 1.425 -6.795 5.126 1.00 96.00 102 PHE A CA 1
ATOM 832 C C . PHE A 1 102 ? 2.214 -7.552 6.186 1.00 96.00 102 PHE A C 1
ATOM 834 O O . PHE A 1 102 ? 1.953 -7.438 7.380 1.00 96.00 102 PHE A O 1
ATOM 841 N N . PHE A 1 103 ? 3.245 -8.284 5.764 1.00 93.75 103 PHE A N 1
ATOM 842 C CA . PHE A 1 103 ? 4.064 -9.100 6.669 1.00 93.75 103 PHE A CA 1
ATOM 843 C C . PHE A 1 103 ? 4.802 -8.288 7.751 1.00 93.75 103 PHE A C 1
ATOM 845 O O . PHE A 1 103 ? 5.236 -8.856 8.753 1.00 93.75 103 PHE A O 1
ATOM 852 N N . TYR A 1 104 ? 4.973 -6.978 7.542 1.00 93.25 104 TYR A N 1
ATOM 853 C CA . TYR A 1 104 ? 5.629 -6.054 8.470 1.00 93.25 104 TYR A CA 1
ATOM 854 C C . TYR A 1 104 ? 4.652 -5.288 9.378 1.00 93.25 104 TYR A C 1
ATOM 856 O O . TYR A 1 104 ? 5.096 -4.611 10.306 1.00 93.25 104 TYR A O 1
ATOM 864 N N . ILE A 1 105 ? 3.338 -5.406 9.155 1.00 97.38 105 ILE A N 1
ATOM 865 C CA . ILE A 1 105 ? 2.325 -4.891 10.079 1.00 97.38 105 ILE A CA 1
ATOM 866 C C . ILE A 1 105 ? 1.968 -6.016 11.043 1.00 97.38 105 ILE A C 1
ATOM 868 O O . ILE A 1 105 ? 1.287 -6.976 10.692 1.00 97.38 105 ILE A O 1
ATOM 872 N N . LYS A 1 106 ? 2.469 -5.921 12.272 1.00 97.38 106 LYS A N 1
ATOM 873 C CA . LYS A 1 106 ? 2.399 -6.993 13.262 1.00 97.38 106 LYS A CA 1
ATOM 874 C C . LYS A 1 106 ? 1.917 -6.467 14.614 1.00 97.38 106 LYS A C 1
ATOM 876 O O . LYS A 1 106 ? 2.730 -6.295 15.526 1.00 97.38 106 LYS A O 1
ATOM 881 N N . PRO A 1 107 ? 0.606 -6.215 14.773 1.00 97.06 107 PRO A N 1
ATOM 882 C CA . PRO A 1 107 ? 0.058 -5.664 16.010 1.00 97.06 107 PRO A CA 1
ATOM 883 C C . PRO A 1 107 ? 0.395 -6.517 17.239 1.00 97.06 107 PRO A C 1
ATOM 885 O O . PRO A 1 107 ? 0.848 -5.980 18.244 1.00 97.06 107 PRO A O 1
ATOM 888 N N . ALA A 1 108 ? 0.273 -7.846 17.132 1.00 96.50 108 ALA A N 1
ATOM 889 C CA . ALA A 1 108 ? 0.543 -8.773 18.235 1.00 96.50 108 ALA A CA 1
ATOM 890 C C . ALA A 1 108 ? 2.012 -8.762 18.707 1.00 96.50 108 ALA A C 1
ATOM 892 O O . ALA A 1 108 ? 2.270 -8.845 19.902 1.00 96.50 108 ALA A O 1
ATOM 893 N N . GLU A 1 109 ? 2.980 -8.603 17.795 1.00 97.25 109 GLU A N 1
ATOM 894 C CA . GLU A 1 109 ? 4.405 -8.482 18.164 1.00 97.25 109 GLU A CA 1
ATOM 895 C C . GLU A 1 109 ? 4.727 -7.113 18.798 1.00 97.25 109 GLU A C 1
ATOM 897 O O . GLU A 1 109 ? 5.751 -6.962 19.458 1.00 97.25 109 GLU A O 1
ATOM 902 N N . ASN A 1 110 ? 3.842 -6.123 18.635 1.00 97.31 110 ASN A N 1
ATOM 903 C CA . ASN A 1 110 ? 4.002 -4.753 19.124 1.00 97.31 110 ASN A CA 1
ATOM 904 C C . ASN A 1 110 ? 2.961 -4.381 20.193 1.00 97.31 110 ASN A C 1
ATOM 906 O O . ASN A 1 110 ? 2.665 -3.199 20.380 1.00 97.31 110 ASN A O 1
ATOM 910 N N . GLU A 1 111 ? 2.411 -5.368 20.913 1.00 97.69 111 GLU A N 1
ATOM 911 C CA . GLU A 1 111 ? 1.273 -5.183 21.825 1.00 97.69 111 GLU A CA 1
ATOM 912 C C . GLU A 1 111 ? 1.474 -4.013 22.799 1.00 97.69 111 GLU A C 1
ATOM 914 O O . GLU A 1 111 ? 0.611 -3.142 22.887 1.00 97.69 111 GLU A O 1
ATOM 919 N N . LYS A 1 112 ? 2.639 -3.911 23.453 1.00 97.81 112 LYS A N 1
ATOM 920 C CA . LYS A 1 112 ? 2.936 -2.823 24.404 1.00 97.81 112 LYS A CA 1
ATOM 921 C C . LYS A 1 112 ? 2.731 -1.425 23.798 1.00 97.81 112 LYS A C 1
ATOM 923 O O . LYS A 1 112 ? 2.208 -0.539 24.469 1.00 97.81 112 LYS A O 1
ATOM 928 N N . ILE A 1 113 ? 3.149 -1.221 22.548 1.00 98.12 113 ILE A N 1
ATOM 929 C CA . ILE A 1 113 ? 2.989 0.056 21.838 1.00 98.12 113 ILE A CA 1
ATOM 930 C C . ILE A 1 113 ? 1.528 0.232 21.422 1.00 98.12 113 ILE A C 1
ATOM 932 O O . ILE A 1 113 ? 0.931 1.280 21.662 1.00 98.12 113 ILE A O 1
ATOM 936 N N . ILE A 1 114 ? 0.928 -0.818 20.859 1.00 98.25 114 ILE A N 1
ATOM 937 C CA . ILE A 1 114 ? -0.454 -0.807 20.374 1.00 98.25 114 ILE A CA 1
ATOM 938 C C . ILE A 1 114 ? -1.457 -0.488 21.488 1.00 98.25 114 ILE A C 1
ATOM 940 O O . ILE A 1 114 ? -2.393 0.273 21.249 1.00 98.25 114 ILE A O 1
ATOM 944 N N . ARG A 1 115 ? -1.249 -0.974 22.720 1.00 98.12 115 ARG A N 1
ATOM 945 C CA . ARG A 1 115 ? -2.154 -0.718 23.858 1.00 98.12 115 ARG A CA 1
ATOM 946 C C . ARG A 1 115 ? -2.310 0.759 24.224 1.00 98.12 115 ARG A C 1
ATOM 948 O O . ARG A 1 115 ? -3.335 1.127 24.788 1.00 98.12 115 ARG A O 1
ATOM 955 N N . LYS A 1 116 ? -1.374 1.633 23.835 1.00 98.25 116 LYS A N 1
ATOM 956 C CA . LYS A 1 116 ? -1.532 3.095 23.977 1.00 98.25 116 LYS A CA 1
ATOM 957 C C . LYS A 1 116 ? -2.682 3.655 23.120 1.00 98.25 116 LYS A C 1
ATOM 959 O O . LYS A 1 116 ? -3.241 4.712 23.431 1.00 98.25 116 LYS A O 1
ATOM 964 N N . PHE A 1 117 ? -3.033 2.962 22.035 1.00 98.25 117 PHE A N 1
ATOM 965 C CA . PHE A 1 117 ? -4.012 3.396 21.031 1.00 98.25 117 PHE A CA 1
ATOM 966 C C . PHE A 1 117 ? -5.217 2.451 20.911 1.00 98.25 117 PHE A C 1
ATOM 968 O O . PHE A 1 117 ? -6.280 2.892 20.483 1.00 98.25 117 PHE A O 1
ATOM 975 N N . TYR A 1 118 ? -5.074 1.197 21.348 1.00 98.38 118 TYR A N 1
ATOM 976 C CA . TYR A 1 118 ? -6.126 0.182 21.423 1.00 98.38 118 TYR A CA 1
ATOM 977 C C . TYR A 1 118 ? -6.167 -0.446 22.834 1.00 98.38 118 TYR A C 1
ATOM 979 O O . TYR A 1 118 ? -5.528 -1.478 23.076 1.00 98.38 118 TYR A O 1
ATOM 987 N N . PRO A 1 119 ? -6.858 0.207 23.792 1.00 97.06 119 PRO A N 1
ATOM 988 C CA . PRO A 1 119 ? -6.922 -0.232 25.189 1.00 97.06 119 PRO A CA 1
ATOM 989 C C . PRO A 1 119 ? -7.493 -1.646 25.360 1.00 97.06 119 PRO A C 1
ATOM 991 O O . PRO A 1 119 ? -8.231 -2.127 24.501 1.00 97.06 119 PRO A O 1
ATOM 994 N N . GLU A 1 120 ? -7.179 -2.317 26.471 1.00 96.62 120 GLU A N 1
ATOM 995 C CA . GLU A 1 120 ? -7.638 -3.693 26.736 1.00 96.62 120 GLU A CA 1
ATOM 996 C C . GLU A 1 120 ? -9.164 -3.829 26.727 1.00 96.62 120 GLU A C 1
ATOM 998 O O . GLU A 1 120 ? -9.687 -4.839 26.258 1.00 96.62 120 GLU A O 1
ATOM 1003 N N . GLU A 1 121 ? -9.889 -2.785 27.135 1.00 96.94 121 GLU A N 1
ATOM 1004 C CA . GLU A 1 121 ? -11.355 -2.780 27.156 1.00 96.94 121 GLU A CA 1
ATOM 1005 C C . GLU A 1 121 ? -11.968 -2.799 25.747 1.00 96.94 121 GLU A C 1
ATOM 1007 O O . GLU A 1 121 ? -13.157 -3.077 25.596 1.00 96.94 121 GLU A O 1
ATOM 1012 N N . ARG A 1 122 ? -11.177 -2.492 24.709 1.00 96.69 122 ARG A N 1
ATOM 1013 C CA . ARG A 1 122 ? -11.617 -2.544 23.308 1.00 96.69 122 ARG A CA 1
ATOM 1014 C C . ARG A 1 122 ? -11.537 -3.940 22.704 1.00 96.69 122 ARG A C 1
ATOM 1016 O O . ARG A 1 122 ? -12.221 -4.169 21.712 1.00 96.69 122 ARG A O 1
ATOM 1023 N N . GLY A 1 123 ? -10.763 -4.848 23.298 1.00 96.62 123 GLY A N 1
ATOM 1024 C CA . GLY A 1 123 ? -10.608 -6.218 22.818 1.00 96.62 123 GLY A CA 1
ATOM 1025 C C . GLY A 1 123 ? -9.154 -6.700 22.764 1.00 96.62 123 GLY A C 1
ATOM 1026 O O . GLY A 1 123 ? -8.218 -5.990 23.157 1.00 96.62 123 GLY A O 1
ATOM 1027 N N . PRO A 1 124 ? -8.926 -7.939 22.301 1.00 97.44 124 PRO A N 1
ATOM 1028 C CA . PRO A 1 124 ? -7.587 -8.477 22.085 1.00 97.44 124 PRO A CA 1
ATOM 1029 C C . PRO A 1 124 ? -6.875 -7.786 20.909 1.00 97.44 124 PRO A C 1
ATOM 1031 O O . PRO A 1 124 ? -7.491 -7.449 19.904 1.00 97.44 124 PRO A O 1
ATOM 1034 N N . VAL A 1 125 ? -5.545 -7.641 20.972 1.00 97.25 125 VAL A N 1
ATOM 1035 C CA . VAL A 1 125 ? -4.746 -7.049 19.869 1.00 97.25 125 VAL A CA 1
ATOM 1036 C C . VAL A 1 125 ? -4.883 -7.824 18.551 1.00 97.25 125 VAL A C 1
ATOM 1038 O O . VAL A 1 125 ? -4.695 -7.259 17.478 1.00 97.25 125 VAL A O 1
ATOM 1041 N N . THR A 1 126 ? -5.262 -9.102 18.609 1.00 96.56 126 THR A N 1
ATOM 1042 C CA . THR A 1 126 ? -5.560 -9.937 17.434 1.00 96.56 126 THR A CA 1
ATOM 1043 C C . THR A 1 126 ? -6.783 -9.477 16.633 1.00 96.56 126 THR A C 1
ATOM 1045 O O . THR A 1 126 ? -7.032 -10.010 15.548 1.00 96.56 126 THR A O 1
ATOM 1048 N N . ASP A 1 127 ? -7.547 -8.510 17.147 1.00 97.75 127 ASP A N 1
ATOM 1049 C CA . ASP A 1 127 ? -8.627 -7.862 16.403 1.00 97.75 127 ASP A CA 1
ATOM 1050 C C . ASP A 1 127 ? -8.141 -6.781 15.440 1.00 97.75 127 ASP A C 1
ATOM 1052 O O . ASP A 1 127 ? -8.870 -6.403 14.525 1.00 97.75 127 ASP A O 1
ATOM 1056 N N . ILE A 1 128 ? -6.892 -6.340 15.589 1.00 98.44 128 ILE A N 1
ATOM 1057 C CA . ILE A 1 128 ? -6.235 -5.453 14.638 1.00 98.44 128 ILE A CA 1
ATOM 1058 C C . ILE A 1 128 ? -5.649 -6.314 13.522 1.00 98.44 128 ILE A C 1
ATOM 1060 O O . ILE A 1 128 ? -4.687 -7.062 13.719 1.00 98.44 128 ILE A O 1
ATOM 1064 N N . ASP A 1 129 ? -6.242 -6.212 12.336 1.00 98.31 129 ASP A N 1
ATOM 1065 C CA . ASP A 1 129 ? -5.775 -6.947 11.167 1.00 98.31 129 ASP A CA 1
ATOM 1066 C C . ASP A 1 129 ? -4.374 -6.458 10.728 1.00 98.31 129 ASP A C 1
ATOM 1068 O O . ASP A 1 129 ? -4.072 -5.266 10.832 1.00 98.31 129 ASP A O 1
ATOM 1072 N N . PRO A 1 130 ? -3.496 -7.343 10.213 1.00 97.81 130 PRO A N 1
ATOM 1073 C CA . PRO A 1 130 ? -2.138 -6.997 9.785 1.00 97.81 130 PRO A CA 1
ATOM 1074 C C . PRO A 1 130 ? -2.139 -6.309 8.408 1.00 97.81 130 PRO A C 1
ATOM 1076 O O . PRO A 1 130 ? -1.575 -6.814 7.439 1.00 97.81 130 PRO A O 1
ATOM 1079 N N . ILE A 1 131 ? -2.843 -5.186 8.295 1.00 97.38 131 ILE A N 1
ATOM 1080 C CA . ILE A 1 131 ? -3.112 -4.474 7.041 1.00 97.38 131 ILE A CA 1
ATOM 1081 C C . ILE A 1 131 ? -2.667 -3.012 7.131 1.00 97.38 131 ILE A C 1
ATOM 1083 O O . ILE A 1 131 ? -2.415 -2.488 8.211 1.00 97.38 131 ILE A O 1
ATOM 1087 N N . GLY A 1 132 ? -2.571 -2.353 5.982 1.00 94.19 132 GLY A N 1
ATOM 1088 C CA . GLY A 1 132 ? -2.538 -0.897 5.883 1.00 94.19 132 GLY A CA 1
ATOM 1089 C C . GLY A 1 132 ? -3.752 -0.395 5.115 1.00 94.19 132 GLY A C 1
ATOM 1090 O O . GLY A 1 132 ? -4.637 -1.169 4.758 1.00 94.19 132 GLY A O 1
ATOM 1091 N N . ASN A 1 133 ? -3.777 0.896 4.817 1.00 90.44 133 ASN A N 1
ATOM 1092 C CA . ASN A 1 133 ? -4.898 1.531 4.131 1.00 90.44 133 ASN A CA 1
ATOM 1093 C C . ASN A 1 133 ? -4.953 1.232 2.612 1.00 90.44 133 ASN A C 1
ATOM 1095 O O . ASN A 1 133 ? -5.911 1.628 1.954 1.00 90.44 133 ASN A O 1
ATOM 1099 N N . SER A 1 134 ? -3.925 0.606 2.023 1.00 91.31 134 SER A N 1
ATOM 1100 C CA . SER A 1 134 ? -3.824 0.379 0.575 1.00 91.31 134 SER A CA 1
ATOM 1101 C C . SER A 1 134 ? -3.065 -0.918 0.249 1.00 91.31 134 SER A C 1
ATOM 1103 O O . SER A 1 134 ? -2.038 -1.160 0.874 1.00 91.31 134 SER A O 1
ATOM 1105 N N . PRO A 1 135 ? -3.515 -1.739 -0.722 1.00 95.88 135 PRO A N 1
ATOM 1106 C CA . PRO A 1 135 ? -4.813 -1.650 -1.372 1.00 95.88 135 PRO A CA 1
ATOM 1107 C C . PRO A 1 135 ? -5.922 -2.122 -0.424 1.00 95.88 135 PRO A C 1
ATOM 1109 O O . PRO A 1 135 ? -5.809 -3.178 0.206 1.00 95.88 135 PRO A O 1
ATOM 1112 N N . VAL A 1 136 ? -7.009 -1.354 -0.350 1.00 97.50 136 VAL A N 1
ATOM 1113 C CA . VAL A 1 136 ? -8.211 -1.720 0.411 1.00 97.50 136 VAL A CA 1
ATOM 1114 C C . VAL A 1 136 ? -9.464 -1.383 -0.387 1.00 97.50 136 VAL A C 1
ATOM 1116 O O . VAL A 1 136 ? -9.584 -0.280 -0.912 1.00 97.50 136 VAL A O 1
ATOM 1119 N N . ILE A 1 137 ? -10.421 -2.312 -0.449 1.00 97.19 137 ILE A N 1
ATOM 1120 C CA . ILE A 1 137 ? -11.790 -2.031 -0.901 1.00 97.19 137 ILE A CA 1
ATOM 1121 C C . ILE A 1 137 ? -12.689 -1.977 0.326 1.00 97.19 137 ILE A C 1
ATOM 1123 O O . ILE A 1 137 ? -12.818 -2.975 1.034 1.00 97.19 137 ILE A O 1
ATOM 1127 N N . ILE A 1 138 ? -13.327 -0.834 0.561 1.00 96.94 138 ILE A N 1
ATOM 1128 C CA . ILE A 1 138 ? -14.143 -0.564 1.748 1.00 96.94 138 ILE A CA 1
ATOM 1129 C C . ILE A 1 138 ? -15.459 0.110 1.361 1.00 96.94 138 ILE A C 1
ATOM 1131 O O . ILE A 1 138 ? -15.513 0.869 0.394 1.00 96.94 138 ILE A O 1
ATOM 1135 N N . LYS A 1 139 ? -16.536 -0.164 2.106 1.00 96.62 139 LYS A N 1
ATOM 1136 C CA . LYS A 1 139 ? -17.785 0.594 1.966 1.00 96.62 139 LYS A CA 1
ATOM 1137 C C . LYS A 1 139 ? -17.570 2.048 2.365 1.00 96.62 139 LYS A C 1
ATOM 1139 O O . LYS A 1 139 ? -16.961 2.310 3.399 1.00 96.62 139 LYS A O 1
ATOM 1144 N N . LYS A 1 140 ? -18.150 2.978 1.609 1.00 95.25 140 LYS A N 1
ATOM 1145 C CA . LYS A 1 140 ? -18.086 4.413 1.901 1.00 95.25 140 LYS A CA 1
ATOM 1146 C C . LYS A 1 140 ? -18.506 4.728 3.338 1.00 95.25 140 LYS A C 1
ATOM 1148 O O . LYS A 1 140 ? -17.761 5.403 4.033 1.00 95.25 140 LYS A O 1
ATOM 1153 N N . SER A 1 141 ? -19.624 4.168 3.802 1.00 96.94 141 SER A N 1
ATOM 1154 C CA . SER A 1 141 ? -20.135 4.413 5.159 1.00 96.94 141 SER A CA 1
ATOM 1155 C C . SER A 1 141 ? -19.158 3.987 6.260 1.00 96.94 141 SER A C 1
ATOM 1157 O O . SER A 1 141 ? -19.003 4.689 7.249 1.00 96.94 141 SER A O 1
ATOM 1159 N N . LEU A 1 142 ? -18.445 2.868 6.080 1.00 98.00 142 LEU A N 1
ATOM 1160 C CA . LEU A 1 142 ? -17.423 2.436 7.041 1.00 98.00 142 LEU A CA 1
ATOM 1161 C C . LEU A 1 142 ? -16.208 3.363 7.017 1.00 98.00 142 LEU A C 1
ATOM 1163 O O . LEU A 1 142 ? -15.618 3.652 8.053 1.00 98.00 142 LEU A O 1
ATOM 1167 N N . LEU A 1 143 ? -15.821 3.835 5.832 1.00 96.75 143 LEU A N 1
ATOM 1168 C CA . LEU A 1 143 ? -14.707 4.763 5.706 1.00 96.75 143 LEU A CA 1
ATOM 1169 C C . LEU A 1 143 ? -15.036 6.137 6.313 1.00 96.75 143 LEU A C 1
ATOM 1171 O O . LEU A 1 143 ? -14.163 6.729 6.939 1.00 96.75 143 LEU A O 1
ATOM 1175 N N . GLU A 1 144 ? -16.281 6.610 6.189 1.00 96.38 144 GLU A N 1
ATOM 1176 C CA . GLU A 1 144 ? -16.787 7.819 6.864 1.00 96.38 144 GLU A CA 1
ATOM 1177 C C . GLU A 1 144 ? -16.668 7.709 8.395 1.00 96.38 144 GLU A C 1
ATOM 1179 O O . GLU A 1 144 ? -16.272 8.673 9.050 1.00 96.38 144 GLU A O 1
ATOM 1184 N N . GLU A 1 145 ? -16.926 6.529 8.966 1.00 97.00 145 GLU A N 1
ATOM 1185 C CA . GLU A 1 145 ? -16.763 6.269 10.404 1.00 97.00 145 GLU A CA 1
ATOM 1186 C C . GLU A 1 145 ? -15.283 6.195 10.828 1.00 97.00 145 GLU A C 1
ATOM 1188 O O . GLU A 1 145 ? -14.876 6.772 11.844 1.00 97.00 145 GLU A O 1
ATOM 1193 N N . ILE A 1 146 ? -14.449 5.509 10.039 1.00 97.69 146 ILE A N 1
ATOM 1194 C CA . ILE A 1 146 ? -13.046 5.239 10.386 1.00 97.69 146 ILE A CA 1
ATOM 1195 C C . ILE A 1 146 ? -12.151 6.463 10.165 1.00 97.69 146 ILE A C 1
ATOM 1197 O O . ILE A 1 146 ? -11.267 6.713 10.989 1.00 97.69 146 ILE A O 1
ATOM 1201 N N . ALA A 1 147 ? -12.343 7.229 9.086 1.00 95.94 147 ALA A N 1
ATOM 1202 C CA . ALA A 1 147 ? -11.385 8.246 8.639 1.00 95.94 147 ALA A CA 1
ATOM 1203 C C . ALA A 1 147 ? -11.043 9.309 9.707 1.00 95.94 147 ALA A C 1
ATOM 1205 O O . ALA A 1 147 ? -9.851 9.546 9.930 1.00 95.94 147 ALA A O 1
ATOM 1206 N N . PRO A 1 148 ? -12.003 9.888 10.461 1.00 96.44 148 PRO A N 1
ATOM 1207 C CA . PRO A 1 148 ? -11.675 10.826 11.540 1.00 96.44 148 PRO A CA 1
ATOM 1208 C C . PRO A 1 148 ? -10.843 10.186 12.662 1.00 96.44 148 PRO A C 1
ATOM 1210 O O . PRO A 1 148 ? -9.938 10.808 13.222 1.00 96.44 148 PRO A O 1
ATOM 1213 N N . THR A 1 149 ? -11.117 8.917 12.981 1.00 98.31 149 THR A N 1
ATOM 1214 C CA . THR A 1 149 ? -10.358 8.171 13.997 1.00 98.31 149 THR A CA 1
ATOM 1215 C C . THR A 1 149 ? -8.960 7.832 13.497 1.00 98.31 149 THR A C 1
ATOM 1217 O O . THR A 1 149 ? -8.000 7.955 14.251 1.00 98.31 149 THR A O 1
ATOM 1220 N N . TRP A 1 150 ? -8.826 7.477 12.221 1.00 97.69 150 TRP A N 1
ATOM 1221 C CA . TRP A 1 150 ? -7.544 7.228 11.571 1.00 97.69 150 TRP A CA 1
ATOM 1222 C C . TRP A 1 150 ? -6.640 8.468 11.583 1.00 97.69 150 TRP A C 1
ATOM 1224 O O . TRP A 1 150 ? -5.470 8.339 11.944 1.00 97.69 150 TRP A O 1
ATOM 1234 N N . VAL A 1 151 ? -7.167 9.673 11.316 1.00 93.88 151 VAL A N 1
ATOM 1235 C CA . VAL A 1 151 ? -6.414 10.935 11.493 1.00 93.88 151 VAL A CA 1
ATOM 1236 C C . VAL A 1 151 ? -5.926 11.082 12.935 1.00 93.88 151 VAL A C 1
ATOM 1238 O O . VAL A 1 151 ? -4.735 11.274 13.173 1.00 93.88 151 VAL A O 1
ATOM 1241 N N . ASN A 1 152 ? -6.832 10.961 13.908 1.00 96.06 152 ASN A N 1
ATOM 1242 C CA . ASN A 1 152 ? -6.511 11.182 15.318 1.00 96.06 152 ASN A CA 1
ATOM 1243 C C . ASN A 1 152 ? -5.483 10.169 15.850 1.00 96.06 152 ASN A C 1
ATOM 1245 O O . ASN A 1 152 ? -4.517 10.542 16.511 1.00 96.06 152 ASN A O 1
ATOM 1249 N N . VAL A 1 153 ? -5.651 8.882 15.534 1.00 97.75 153 VAL A N 1
ATOM 1250 C CA . VAL A 1 153 ? -4.690 7.843 15.927 1.00 97.75 153 VAL A CA 1
ATOM 1251 C C . VAL A 1 153 ? -3.337 8.101 15.270 1.00 97.75 153 VAL A C 1
ATOM 1253 O O . VAL A 1 153 ? -2.328 8.028 15.964 1.00 97.75 153 VAL A O 1
ATOM 1256 N N . SER A 1 154 ? -3.307 8.476 13.987 1.00 95.38 154 SER A N 1
ATOM 1257 C CA . SER A 1 154 ? -2.058 8.810 13.293 1.00 95.38 154 SER A CA 1
ATOM 1258 C C . SER A 1 154 ? -1.309 9.961 13.974 1.00 95.38 154 SER A C 1
ATOM 1260 O O . SER A 1 154 ? -0.109 9.850 14.206 1.00 95.38 154 SER A O 1
ATOM 1262 N N . LEU A 1 155 ? -2.008 11.038 14.355 1.00 93.25 155 LEU A N 1
ATOM 1263 C CA . LEU A 1 155 ? -1.414 12.170 15.080 1.00 93.25 155 LEU A CA 1
ATOM 1264 C C . LEU A 1 155 ? -0.880 11.748 16.454 1.00 93.25 155 LEU A C 1
ATOM 1266 O O . LEU A 1 155 ? 0.274 12.006 16.775 1.00 93.25 155 LEU A O 1
ATOM 1270 N N . ARG A 1 156 ? -1.678 11.013 17.237 1.00 96.00 156 ARG A N 1
ATOM 1271 C CA . ARG A 1 156 ? -1.264 10.529 18.564 1.00 96.00 156 ARG A CA 1
ATOM 1272 C C . ARG A 1 156 ? -0.069 9.579 18.501 1.00 96.00 156 ARG A C 1
ATOM 1274 O O . ARG A 1 156 ? 0.781 9.620 19.383 1.00 96.00 156 ARG A O 1
ATOM 1281 N N . MET A 1 157 ? -0.024 8.699 17.501 1.00 96.56 157 MET A N 1
ATOM 1282 C CA . MET A 1 157 ? 1.115 7.807 17.277 1.00 96.56 157 MET A CA 1
ATOM 1283 C C . MET A 1 157 ? 2.358 8.605 16.898 1.00 96.56 157 MET A C 1
ATOM 1285 O O . MET A 1 157 ? 3.448 8.289 17.367 1.00 96.56 157 MET A O 1
ATOM 1289 N N . LYS A 1 158 ? 2.193 9.638 16.067 1.00 92.75 158 LYS A N 1
ATOM 1290 C CA . LYS A 1 158 ? 3.291 10.490 15.628 1.00 92.75 158 LYS A CA 1
ATOM 1291 C C . LYS A 1 158 ?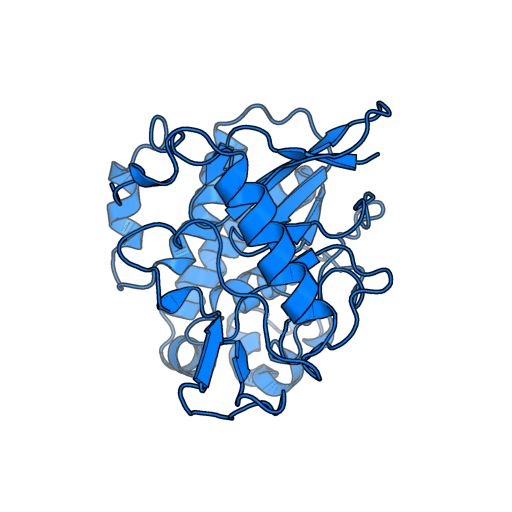 3.859 11.349 16.769 1.00 92.75 158 LYS A C 1
ATOM 1293 O O . LYS A 1 158 ? 5.071 11.524 16.846 1.00 92.75 158 LYS A O 1
ATOM 1298 N N . ASP A 1 159 ? 3.007 11.809 17.682 1.00 93.44 159 ASP A N 1
ATOM 1299 C CA . ASP A 1 159 ? 3.408 12.583 18.863 1.00 93.44 159 ASP A CA 1
ATOM 1300 C C . ASP A 1 159 ? 4.032 11.728 19.988 1.00 93.44 159 ASP A C 1
ATOM 1302 O O . ASP A 1 159 ? 4.661 12.278 20.892 1.00 93.44 159 ASP A O 1
ATOM 1306 N N . ASP A 1 160 ? 3.890 10.395 19.959 1.00 96.56 160 ASP A N 1
ATOM 1307 C CA . ASP A 1 160 ? 4.522 9.477 20.920 1.00 96.56 160 ASP A CA 1
ATOM 1308 C C . ASP A 1 160 ? 5.910 9.023 20.415 1.00 96.56 160 ASP A C 1
ATOM 1310 O O . ASP A 1 160 ? 5.988 8.226 19.477 1.00 96.56 160 ASP A O 1
ATOM 1314 N N . PRO A 1 161 ? 7.029 9.436 21.050 1.00 96.12 161 PRO A N 1
ATOM 1315 C CA . PRO A 1 161 ? 8.369 9.164 20.518 1.00 96.12 161 PRO A CA 1
ATOM 1316 C C . PRO A 1 161 ? 8.749 7.678 20.441 1.00 96.12 161 PRO A C 1
ATOM 1318 O O . PRO A 1 161 ? 9.564 7.295 19.602 1.00 96.12 161 PRO A O 1
ATOM 1321 N N . GLU A 1 162 ? 8.203 6.829 21.323 1.00 97.88 162 GLU A N 1
ATOM 1322 C CA . GLU A 1 162 ? 8.436 5.376 21.279 1.00 97.88 162 GLU A CA 1
ATOM 1323 C C . GLU A 1 162 ? 7.741 4.766 20.053 1.00 97.88 162 GLU A C 1
ATOM 1325 O O . GLU A 1 162 ? 8.343 3.956 19.350 1.00 97.88 162 GLU A O 1
ATOM 1330 N N . THR A 1 163 ? 6.511 5.198 19.768 1.00 97.31 163 THR A N 1
ATOM 1331 C CA . THR A 1 163 ? 5.699 4.736 18.638 1.00 97.31 163 THR A CA 1
ATOM 1332 C C . THR A 1 163 ? 6.234 5.249 17.307 1.00 97.31 163 THR A C 1
ATOM 1334 O O . THR A 1 163 ? 6.437 4.447 16.396 1.00 97.31 163 THR A O 1
ATOM 1337 N N . ASP A 1 164 ? 6.529 6.548 17.198 1.00 94.88 164 ASP A N 1
ATOM 1338 C CA . ASP A 1 164 ? 7.108 7.153 15.991 1.00 94.88 164 ASP A CA 1
ATOM 1339 C C . ASP A 1 164 ? 8.427 6.476 15.612 1.00 94.88 164 ASP A C 1
ATOM 1341 O O . ASP A 1 164 ? 8.633 6.075 14.467 1.00 94.88 164 ASP A O 1
ATOM 1345 N N . LYS A 1 165 ? 9.293 6.229 16.600 1.00 95.56 165 LYS A N 1
ATOM 1346 C CA . LYS A 1 165 ? 10.543 5.501 16.376 1.00 95.56 165 LYS A CA 1
ATOM 1347 C C . LYS A 1 165 ? 10.316 4.045 15.958 1.00 95.56 165 LYS A C 1
ATOM 1349 O O . LYS A 1 165 ? 11.088 3.532 15.150 1.00 95.56 165 LYS A O 1
ATOM 1354 N N . ALA A 1 166 ? 9.324 3.366 16.533 1.00 96.38 166 ALA A N 1
ATOM 1355 C CA . ALA A 1 166 ? 9.081 1.949 16.275 1.00 96.38 166 ALA A CA 1
ATOM 1356 C C . ALA A 1 166 ? 8.441 1.693 14.904 1.00 96.38 166 ALA A C 1
ATOM 1358 O O . ALA A 1 166 ? 8.851 0.768 14.205 1.00 96.38 166 ALA A O 1
ATOM 1359 N N . PHE A 1 167 ? 7.445 2.492 14.518 1.00 95.19 167 PHE A N 1
ATOM 1360 C CA . PHE A 1 167 ? 6.691 2.281 13.280 1.00 95.19 167 PHE A CA 1
ATOM 1361 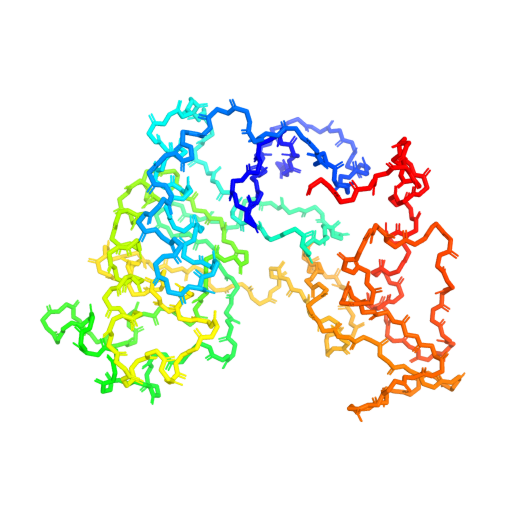C C . PHE A 1 167 ? 7.198 3.132 12.116 1.00 95.19 167 PHE A C 1
ATOM 1363 O O . PHE A 1 167 ? 7.082 2.715 10.962 1.00 95.19 167 PHE A O 1
ATOM 1370 N N . GLY A 1 168 ? 7.799 4.293 12.390 1.00 91.25 168 GLY A N 1
ATOM 1371 C CA . GLY A 1 168 ? 8.408 5.155 11.384 1.00 91.25 168 GLY A CA 1
ATOM 1372 C C . GLY A 1 168 ? 7.481 5.416 10.198 1.00 91.25 168 GLY A C 1
ATOM 1373 O O . GLY A 1 168 ? 6.365 5.904 10.349 1.00 91.25 168 GLY A O 1
ATOM 1374 N N . TRP A 1 169 ? 7.934 5.060 8.994 1.00 84.81 169 TRP A N 1
ATOM 1375 C CA . TRP A 1 169 ? 7.209 5.386 7.764 1.00 84.81 169 TRP A CA 1
ATOM 1376 C C . TRP A 1 169 ? 5.855 4.678 7.618 1.00 84.81 169 TRP A C 1
ATOM 1378 O O . TRP A 1 169 ? 4.967 5.224 6.970 1.00 84.81 169 TRP A O 1
ATOM 1388 N N . VAL A 1 170 ? 5.675 3.511 8.251 1.00 91.88 170 VAL A N 1
ATOM 1389 C CA . VAL A 1 170 ? 4.432 2.713 8.189 1.00 91.88 170 VAL A CA 1
ATOM 1390 C C . VAL A 1 170 ? 3.480 2.995 9.357 1.00 91.88 170 VAL A C 1
ATOM 1392 O O . VAL A 1 170 ? 2.492 2.288 9.539 1.00 91.88 170 VAL 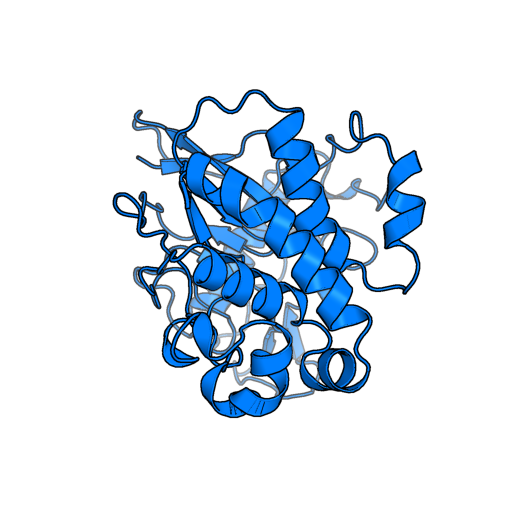A O 1
ATOM 1395 N N . LEU A 1 171 ? 3.760 4.022 10.163 1.00 94.94 171 LEU A N 1
ATOM 1396 C CA . LEU A 1 171 ? 2.941 4.415 11.310 1.00 94.94 171 LEU A CA 1
ATOM 1397 C C . LEU A 1 171 ? 1.488 4.690 10.926 1.00 94.94 171 LEU A C 1
ATOM 1399 O O . LEU A 1 171 ? 0.576 4.226 11.605 1.00 94.94 171 LEU A O 1
ATOM 1403 N N . GLU A 1 172 ? 1.270 5.391 9.816 1.00 93.38 172 GLU A N 1
ATOM 1404 C CA . GLU A 1 172 ? -0.074 5.660 9.304 1.00 93.38 172 GLU A CA 1
ATOM 1405 C C . GLU A 1 172 ? -0.838 4.354 9.008 1.00 93.38 172 GLU A C 1
ATOM 1407 O O . GLU A 1 172 ? -1.990 4.218 9.417 1.00 93.38 172 GLU A O 1
ATOM 1412 N N . MET A 1 173 ? -0.177 3.344 8.430 1.00 96.50 173 MET A N 1
ATOM 1413 C CA . MET A 1 173 ? -0.797 2.040 8.158 1.00 96.50 173 MET A CA 1
ATOM 1414 C C . MET A 1 173 ? -1.241 1.340 9.451 1.00 96.50 173 MET A C 1
ATOM 1416 O O . MET A 1 173 ? -2.345 0.796 9.514 1.00 96.50 173 MET A O 1
ATOM 1420 N N . TYR A 1 174 ? -0.415 1.394 10.505 1.00 98.06 174 TYR A N 1
ATOM 1421 C CA . TYR A 1 174 ? -0.805 0.916 11.837 1.00 98.06 174 TYR A CA 1
ATOM 1422 C C . TYR A 1 174 ? -1.994 1.703 12.394 1.00 98.06 174 TYR A C 1
ATOM 1424 O O . TYR A 1 174 ? -2.902 1.108 12.976 1.00 98.06 174 TYR A O 1
ATOM 1432 N N . ALA A 1 175 ? -2.020 3.022 12.204 1.00 98.12 175 ALA A N 1
ATOM 1433 C CA . ALA A 1 175 ? -3.128 3.858 12.638 1.00 98.12 175 ALA A CA 1
ATOM 1434 C C . ALA A 1 175 ? -4.436 3.518 11.906 1.00 98.12 175 ALA A C 1
ATOM 1436 O O . ALA A 1 175 ? -5.480 3.473 12.556 1.00 98.12 175 ALA A O 1
ATOM 1437 N N . TYR A 1 176 ? -4.395 3.212 10.603 1.00 98.38 176 TYR A N 1
ATOM 1438 C CA . TYR A 1 176 ? -5.560 2.734 9.849 1.00 98.38 176 TYR A CA 1
ATOM 1439 C C . TYR A 1 176 ? -6.087 1.405 10.410 1.00 98.38 176 TYR A C 1
ATOM 1441 O O . TYR A 1 176 ? -7.290 1.259 10.654 1.00 98.38 176 TYR A O 1
ATOM 1449 N N . ALA A 1 177 ? -5.192 0.445 10.665 1.00 98.44 177 ALA A N 1
ATOM 1450 C CA . ALA A 1 177 ? -5.561 -0.854 11.223 1.00 98.44 177 ALA A CA 1
ATOM 1451 C C . ALA A 1 177 ? -6.181 -0.718 12.626 1.00 98.44 177 ALA A C 1
ATOM 1453 O O . ALA A 1 177 ? -7.229 -1.302 12.907 1.00 98.44 177 ALA A O 1
ATOM 1454 N N . VAL A 1 178 ? -5.577 0.103 13.494 1.00 98.69 178 VAL A N 1
ATOM 1455 C CA . VAL A 1 178 ? -6.100 0.393 14.838 1.00 98.69 178 VAL A CA 1
ATOM 1456 C C . VAL A 1 178 ? -7.447 1.107 14.766 1.00 98.69 178 VAL A C 1
ATOM 1458 O O . VAL A 1 178 ? -8.371 0.722 15.477 1.00 98.69 178 VAL A O 1
ATOM 1461 N N . ALA A 1 179 ? -7.594 2.115 13.903 1.00 98.56 179 ALA A N 1
ATOM 1462 C CA . ALA A 1 179 ? -8.855 2.830 13.733 1.00 98.56 179 ALA A CA 1
ATOM 1463 C C . ALA A 1 179 ? -9.972 1.892 13.258 1.00 98.56 179 ALA A C 1
ATOM 1465 O O . ALA A 1 179 ? -11.067 1.926 13.810 1.00 98.56 179 ALA A O 1
ATOM 1466 N N . SER A 1 180 ? -9.676 0.998 12.314 1.00 98.50 180 SER A N 1
ATOM 1467 C CA . SER A 1 180 ? -10.622 -0.027 11.862 1.00 98.50 180 SER A CA 1
ATOM 1468 C C . SER A 1 180 ? -11.075 -0.926 13.018 1.00 98.50 180 SER A C 1
ATOM 1470 O O . SER A 1 180 ? -12.274 -1.112 13.225 1.00 98.50 180 SER A O 1
ATOM 1472 N N . ALA A 1 181 ? -10.135 -1.414 13.834 1.00 98.44 181 ALA A N 1
ATOM 1473 C CA . ALA A 1 181 ? -10.444 -2.256 14.989 1.00 98.44 181 ALA A CA 1
ATOM 1474 C C . ALA A 1 181 ? -11.236 -1.516 16.082 1.00 98.44 181 ALA A C 1
ATOM 1476 O O . ALA A 1 181 ? -12.122 -2.103 16.703 1.00 98.44 181 ALA A O 1
ATOM 1477 N N . LEU A 1 182 ? -10.970 -0.223 16.311 1.00 98.56 182 LEU A N 1
ATOM 1478 C CA . LEU A 1 182 ? -11.730 0.609 17.259 1.00 98.56 182 LEU A CA 1
ATOM 1479 C C . LEU A 1 182 ? -13.214 0.737 16.881 1.00 98.56 182 LEU A C 1
ATOM 1481 O O . LEU A 1 182 ? -14.049 0.894 17.775 1.00 98.56 182 LEU A O 1
ATOM 1485 N N . HIS A 1 183 ? -13.522 0.631 15.587 1.00 98.00 183 HIS A N 1
ATOM 1486 C CA . HIS A 1 183 ? -14.879 0.621 15.028 1.00 98.00 183 HIS A CA 1
ATOM 1487 C C . HIS A 1 183 ? -15.419 -0.792 14.761 1.00 98.00 183 HIS A C 1
ATOM 1489 O O . HIS A 1 183 ? -16.472 -0.952 14.152 1.00 98.00 183 HIS A O 1
ATOM 1495 N N . GLY A 1 184 ? -14.720 -1.839 15.214 1.00 97.44 184 GLY A N 1
ATOM 1496 C CA . GLY A 1 184 ? -15.153 -3.229 15.041 1.00 97.44 184 GLY A CA 1
ATOM 1497 C C . GLY A 1 184 ? -15.105 -3.732 13.592 1.00 97.44 184 GLY A C 1
ATOM 1498 O O . GLY A 1 184 ? -15.754 -4.727 13.267 1.00 97.44 184 GLY A O 1
ATOM 1499 N N . VAL A 1 185 ? -14.353 -3.067 12.712 1.00 98.06 185 VAL A N 1
ATOM 1500 C CA . VAL A 1 185 ? -14.242 -3.427 11.295 1.00 98.06 185 VAL A CA 1
ATOM 1501 C C . VAL A 1 185 ? -13.123 -4.444 11.089 1.00 98.06 185 VAL A C 1
ATOM 1503 O O . VAL A 1 185 ? -11.961 -4.181 11.396 1.00 98.06 185 VAL A O 1
ATOM 1506 N N . ARG A 1 186 ? -13.485 -5.604 10.523 1.00 97.38 186 ARG A N 1
ATOM 1507 C CA . ARG A 1 186 ? -12.571 -6.710 10.192 1.00 97.38 186 ARG A CA 1
ATOM 1508 C C . ARG A 1 186 ? -12.466 -6.922 8.688 1.00 97.38 186 ARG A C 1
ATOM 1510 O O . ARG A 1 186 ? -13.478 -6.952 7.984 1.00 97.38 186 ARG A O 1
ATOM 1517 N N . HIS A 1 187 ? -11.241 -7.107 8.212 1.00 98.31 187 HIS A N 1
ATOM 1518 C CA . HIS A 1 187 ? -10.909 -7.223 6.801 1.00 98.31 187 HIS A CA 1
ATOM 1519 C C . HIS A 1 187 ? -10.850 -8.681 6.334 1.00 98.31 187 HIS A C 1
ATOM 1521 O O . HIS A 1 187 ? -10.326 -9.572 7.001 1.00 98.31 187 HIS A O 1
ATOM 1527 N N . ILE A 1 188 ? -11.306 -8.911 5.107 1.00 98.50 188 ILE A N 1
ATOM 1528 C CA . ILE A 1 188 ? -11.004 -10.103 4.323 1.00 98.50 188 ILE A CA 1
ATOM 1529 C C . ILE A 1 188 ? -9.566 -9.958 3.817 1.00 98.50 188 ILE A C 1
ATOM 1531 O O . ILE A 1 188 ? -9.284 -9.150 2.929 1.00 98.50 188 ILE A O 1
ATOM 1535 N N . LEU A 1 189 ? -8.651 -10.742 4.384 1.00 98.19 189 LEU A N 1
ATOM 1536 C CA . LEU A 1 189 ? -7.234 -10.706 4.022 1.00 98.19 189 LEU A CA 1
ATOM 1537 C C . LEU A 1 189 ? -6.995 -11.417 2.684 1.00 98.19 189 LEU A C 1
ATOM 1539 O O . LEU A 1 189 ? -7.186 -12.629 2.565 1.00 98.19 189 LEU A O 1
ATOM 1543 N N . ARG A 1 190 ? -6.548 -10.666 1.674 1.00 97.62 190 ARG A N 1
ATOM 1544 C CA . ARG A 1 190 ? -6.357 -11.147 0.299 1.00 97.62 190 ARG A CA 1
ATOM 1545 C C . ARG A 1 190 ? -4.894 -11.053 -0.119 1.00 97.62 190 ARG A C 1
ATOM 1547 O O . ARG A 1 190 ? -4.423 -10.007 -0.547 1.00 97.62 190 ARG A O 1
ATOM 1554 N N . LYS A 1 191 ? -4.172 -12.175 -0.023 1.00 96.12 191 LYS A N 1
ATOM 1555 C CA . LYS A 1 191 ? -2.777 -12.282 -0.503 1.00 96.12 191 LYS A CA 1
ATOM 1556 C C . LYS A 1 191 ? -2.656 -12.171 -2.023 1.00 96.12 191 LYS A C 1
ATOM 1558 O O . LYS A 1 191 ? -1.600 -11.840 -2.526 1.00 96.12 191 LYS A O 1
ATOM 1563 N N . ASP A 1 192 ? -3.731 -12.453 -2.748 1.00 95.94 192 ASP A N 1
ATOM 1564 C CA . ASP A 1 192 ? -3.817 -12.307 -4.200 1.00 95.94 192 ASP A CA 1
ATOM 1565 C C . ASP A 1 192 ? -4.206 -10.884 -4.637 1.00 95.94 192 ASP A C 1
ATOM 1567 O O . ASP A 1 192 ? -4.318 -10.619 -5.832 1.00 95.94 192 ASP A O 1
ATOM 1571 N N . PHE A 1 193 ? -4.422 -9.956 -3.696 1.00 97.44 193 PHE A N 1
ATOM 1572 C CA . PHE A 1 193 ? -4.832 -8.595 -4.035 1.00 97.44 193 PHE A CA 1
ATOM 1573 C C . PHE A 1 193 ? -3.732 -7.856 -4.810 1.00 97.44 193 PHE A C 1
ATOM 1575 O O . PHE A 1 193 ? -3.996 -7.243 -5.845 1.00 97.44 193 PHE A O 1
ATOM 1582 N N . MET A 1 194 ? -2.486 -7.980 -4.360 1.00 96.25 194 MET A N 1
ATOM 1583 C CA . MET A 1 194 ? -1.330 -7.421 -5.047 1.00 96.25 194 MET A CA 1
ATOM 1584 C C . MET A 1 194 ? -0.101 -8.320 -4.924 1.00 96.25 194 MET A C 1
ATOM 1586 O O . MET A 1 194 ? -0.079 -9.228 -4.098 1.00 96.25 194 MET A O 1
ATOM 1590 N N . LEU A 1 195 ? 0.917 -8.027 -5.727 1.00 96.06 195 LEU A N 1
ATOM 1591 C CA . LEU A 1 195 ? 2.247 -8.627 -5.685 1.00 96.06 195 LEU A CA 1
ATOM 1592 C C . LEU A 1 195 ? 3.321 -7.524 -5.688 1.00 96.06 195 LEU A C 1
ATOM 1594 O O . LEU A 1 195 ? 3.073 -6.409 -6.151 1.00 96.06 195 LEU A O 1
ATOM 1598 N N . GLN A 1 196 ? 4.514 -7.833 -5.191 1.00 94.69 196 GLN A N 1
ATOM 1599 C CA . GLN A 1 196 ? 5.620 -6.900 -4.985 1.00 94.69 196 GLN A CA 1
ATOM 1600 C C . GLN A 1 196 ? 6.911 -7.420 -5.645 1.00 94.69 196 GLN A C 1
ATOM 1602 O O . GLN A 1 196 ? 7.717 -8.106 -5.006 1.00 94.69 196 GLN A O 1
ATOM 1607 N N . PRO A 1 197 ? 7.166 -7.085 -6.923 1.00 95.19 197 PRO A N 1
ATOM 1608 C CA . PRO A 1 197 ? 8.448 -7.367 -7.557 1.00 95.19 197 PRO A CA 1
ATOM 1609 C C . PRO A 1 197 ? 9.582 -6.622 -6.830 1.00 95.19 197 PRO A C 1
ATOM 1611 O O . PRO A 1 197 ? 9.350 -5.525 -6.314 1.00 95.19 197 PRO A O 1
ATOM 1614 N N . PRO A 1 198 ? 10.805 -7.179 -6.776 1.00 93.94 198 PRO A N 1
ATOM 1615 C CA . PRO A 1 198 ? 11.248 -8.411 -7.436 1.00 93.94 198 PRO A CA 1
ATOM 1616 C C . PRO A 1 198 ? 10.974 -9.704 -6.640 1.00 93.94 198 PRO A C 1
ATOM 1618 O O . PRO A 1 198 ? 11.454 -10.766 -7.031 1.00 93.94 198 PRO A O 1
ATOM 1621 N N . TRP A 1 199 ? 10.255 -9.630 -5.516 1.00 93.38 199 TRP A N 1
ATOM 1622 C CA . TRP A 1 199 ? 10.085 -10.752 -4.584 1.00 93.38 199 TRP A CA 1
ATOM 1623 C C . TRP A 1 199 ? 9.028 -11.754 -5.037 1.00 93.38 199 TRP A C 1
ATOM 1625 O O . TRP A 1 199 ? 9.244 -12.961 -4.954 1.00 93.38 199 TRP A O 1
ATOM 1635 N N . ASP A 1 200 ? 7.905 -11.252 -5.543 1.00 95.44 200 ASP A N 1
ATOM 1636 C CA . ASP A 1 200 ? 6.860 -12.082 -6.133 1.00 95.44 200 ASP A CA 1
ATOM 1637 C C . ASP A 1 200 ? 7.161 -12.295 -7.618 1.00 95.44 200 ASP A C 1
ATOM 1639 O O . ASP A 1 200 ? 7.253 -11.329 -8.376 1.00 95.44 200 ASP A O 1
ATOM 1643 N N . LEU A 1 201 ? 7.366 -13.549 -8.030 1.00 96.19 201 LEU A N 1
ATOM 1644 C CA . LEU A 1 201 ? 7.965 -13.880 -9.331 1.00 96.19 201 LEU A CA 1
ATOM 1645 C C . LEU A 1 201 ? 6.952 -13.931 -10.483 1.00 96.19 201 LEU A C 1
ATOM 1647 O O . LEU A 1 201 ? 7.254 -13.479 -11.589 1.00 96.19 201 LEU A O 1
ATOM 1651 N N . ASP A 1 202 ? 5.758 -14.454 -10.209 1.00 95.94 202 ASP A N 1
ATOM 1652 C CA . ASP A 1 202 ? 4.718 -14.728 -11.201 1.00 95.94 202 ASP A CA 1
ATOM 1653 C C . ASP A 1 202 ? 3.525 -13.790 -11.008 1.00 95.94 202 ASP A C 1
ATOM 1655 O O . ASP A 1 202 ? 3.103 -13.517 -9.882 1.00 95.94 202 ASP A O 1
ATOM 1659 N N . VAL A 1 203 ? 2.933 -13.322 -12.109 1.00 94.94 203 VAL A N 1
ATOM 1660 C CA . VAL A 1 203 ? 1.741 -12.460 -12.044 1.00 94.94 203 VAL A CA 1
ATOM 1661 C C . VAL A 1 203 ? 0.503 -13.291 -11.706 1.00 94.94 203 VAL A C 1
ATOM 1663 O O . VAL A 1 203 ? -0.303 -12.927 -10.843 1.00 94.94 203 VAL A O 1
ATOM 1666 N N . GLY A 1 204 ? 0.343 -14.435 -12.375 1.00 94.25 204 GLY A N 1
ATOM 1667 C CA . GLY A 1 204 ? -0.763 -15.361 -12.146 1.00 94.25 204 GLY A CA 1
ATOM 1668 C C . GLY A 1 204 ? -2.138 -14.676 -12.147 1.00 94.25 204 GLY A C 1
ATOM 1669 O O . GLY A 1 204 ? -2.503 -13.969 -13.086 1.00 94.25 204 GLY A O 1
ATOM 1670 N N . LYS A 1 205 ? -2.912 -14.909 -11.079 1.00 94.25 205 LYS A N 1
ATOM 1671 C CA . LYS A 1 205 ? -4.271 -14.362 -10.886 1.00 94.25 205 LYS A CA 1
ATOM 1672 C C . LYS A 1 205 ? -4.318 -13.117 -9.993 1.00 94.25 205 LYS A C 1
ATOM 1674 O O . LYS A 1 205 ? -5.407 -12.702 -9.611 1.00 94.25 205 LYS A O 1
ATOM 1679 N N . THR A 1 206 ? -3.167 -12.564 -9.621 1.00 95.94 206 THR A N 1
ATOM 1680 C CA . THR A 1 206 ? -3.123 -11.365 -8.774 1.00 95.94 206 THR A CA 1
ATOM 1681 C C . THR A 1 206 ? -3.623 -10.143 -9.539 1.00 95.94 206 THR A C 1
ATOM 1683 O O . THR A 1 206 ? -3.586 -10.125 -10.768 1.00 95.94 206 THR A O 1
ATOM 1686 N N . PHE A 1 207 ? -4.124 -9.123 -8.846 1.00 95.56 207 PHE A N 1
ATOM 1687 C CA . PHE A 1 207 ? -4.777 -7.993 -9.520 1.00 95.56 207 PHE A CA 1
ATOM 1688 C C . PHE A 1 207 ? -3.865 -6.792 -9.736 1.00 95.56 207 PHE A C 1
ATOM 1690 O O . PHE A 1 207 ? -3.997 -6.103 -10.747 1.00 95.56 207 PHE A O 1
ATOM 1697 N N . ILE A 1 208 ? -2.953 -6.544 -8.798 1.00 96.44 208 ILE A N 1
ATOM 1698 C CA . ILE A 1 208 ? -2.126 -5.339 -8.755 1.00 96.44 208 ILE A CA 1
ATOM 1699 C C . ILE A 1 208 ? -0.643 -5.718 -8.671 1.00 96.44 208 ILE A C 1
ATOM 1701 O O . ILE A 1 208 ? -0.257 -6.561 -7.868 1.00 96.44 208 ILE A O 1
ATOM 1705 N N . ILE A 1 209 ? 0.204 -5.053 -9.453 1.00 96.38 209 ILE A N 1
ATOM 1706 C CA . ILE A 1 209 ? 1.637 -4.939 -9.167 1.00 96.38 209 ILE A CA 1
ATOM 1707 C C . ILE A 1 209 ? 1.852 -3.670 -8.349 1.00 96.38 209 ILE A C 1
ATOM 1709 O O . ILE A 1 209 ? 1.516 -2.586 -8.818 1.00 96.38 209 ILE A O 1
ATOM 1713 N N . HIS A 1 210 ? 2.449 -3.798 -7.167 1.00 95.00 210 HIS A N 1
ATOM 1714 C CA . HIS A 1 210 ? 2.936 -2.678 -6.369 1.00 95.00 210 HIS A CA 1
ATOM 1715 C C . HIS A 1 210 ? 4.455 -2.557 -6.552 1.00 95.00 210 HIS A C 1
ATOM 1717 O O . HIS A 1 210 ? 5.227 -3.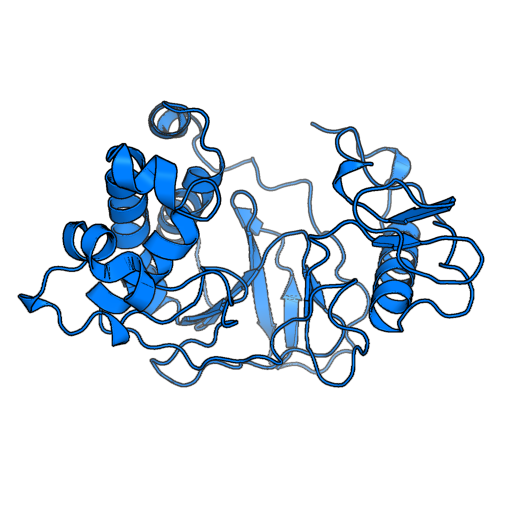346 -6.003 1.00 95.00 210 HIS A O 1
ATOM 1723 N N . PHE A 1 211 ? 4.908 -1.583 -7.349 1.00 89.88 211 PHE A N 1
ATOM 1724 C CA . PHE A 1 211 ? 6.324 -1.444 -7.728 1.00 89.88 211 PHE A CA 1
ATOM 1725 C C . PHE A 1 211 ? 7.153 -0.628 -6.720 1.00 89.88 211 PHE A C 1
ATOM 1727 O O . PHE A 1 211 ? 7.861 0.324 -7.054 1.00 89.88 211 PHE A O 1
ATOM 1734 N N . THR A 1 212 ? 7.087 -1.021 -5.449 1.00 86.88 212 THR A N 1
ATOM 1735 C CA . THR A 1 212 ? 7.731 -0.282 -4.353 1.00 86.88 212 THR A CA 1
ATOM 1736 C C . THR A 1 212 ? 9.240 -0.505 -4.249 1.00 86.88 212 THR A C 1
ATOM 1738 O O . THR A 1 212 ? 9.976 0.410 -3.855 1.00 86.88 212 THR A O 1
ATOM 1741 N N . TYR A 1 213 ? 9.723 -1.697 -4.611 1.00 89.75 213 TYR A N 1
ATOM 1742 C CA . TYR A 1 213 ? 11.129 -2.083 -4.495 1.00 89.75 213 TYR A CA 1
ATOM 1743 C C . TYR A 1 213 ? 11.895 -1.847 -5.800 1.00 89.75 213 TYR A C 1
ATOM 1745 O O . TYR A 1 213 ? 11.362 -2.014 -6.897 1.00 89.75 213 TYR A O 1
ATOM 1753 N N . GLY A 1 214 ? 13.173 -1.488 -5.669 1.00 92.00 214 GLY A N 1
ATOM 1754 C CA . GLY A 1 214 ? 14.097 -1.463 -6.799 1.00 92.00 214 GLY A CA 1
ATOM 1755 C C . GLY A 1 214 ? 14.314 -2.871 -7.356 1.00 92.00 214 GLY A C 1
ATOM 1756 O O . GLY A 1 214 ? 14.510 -3.829 -6.609 1.00 92.00 214 GLY A O 1
ATOM 1757 N N . CYS A 1 215 ? 14.253 -2.984 -8.676 1.00 94.69 215 CYS A N 1
ATOM 1758 C CA . CYS A 1 215 ? 14.503 -4.196 -9.438 1.00 94.69 215 CYS A CA 1
ATOM 1759 C C . CYS A 1 215 ? 15.877 -4.073 -10.098 1.00 94.69 215 CYS A C 1
ATOM 1761 O O . CYS A 1 215 ? 15.985 -3.518 -11.189 1.00 94.69 215 CYS A O 1
ATOM 1763 N N . ASP A 1 216 ? 16.917 -4.564 -9.429 1.00 95.56 216 ASP A N 1
ATOM 1764 C CA . ASP A 1 216 ? 18.310 -4.487 -9.876 1.00 95.56 216 ASP A CA 1
ATOM 1765 C C . ASP A 1 216 ? 18.825 -5.863 -10.295 1.00 95.56 216 ASP A C 1
ATOM 1767 O O . ASP A 1 216 ? 18.860 -6.779 -9.478 1.00 95.56 216 ASP A O 1
ATOM 1771 N N . TYR A 1 217 ? 19.241 -6.017 -11.550 1.00 96.62 217 TYR A N 1
ATOM 1772 C CA . TYR A 1 217 ? 19.675 -7.295 -12.111 1.00 96.62 217 TYR A CA 1
ATOM 1773 C C . TYR A 1 217 ? 20.998 -7.167 -12.861 1.00 96.62 217 TYR A C 1
ATOM 1775 O O . TYR A 1 217 ? 21.286 -6.148 -13.489 1.00 96.62 217 TYR A O 1
ATOM 1783 N N . ASN A 1 218 ? 21.805 -8.223 -12.837 1.00 95.00 218 ASN A N 1
ATOM 1784 C CA . ASN A 1 218 ? 22.927 -8.357 -13.763 1.00 95.00 218 ASN A CA 1
ATOM 1785 C C . ASN A 1 218 ? 22.445 -8.845 -15.143 1.00 95.00 218 ASN A C 1
ATOM 1787 O O . ASN A 1 218 ? 21.301 -9.278 -15.302 1.00 95.00 218 ASN A O 1
ATOM 1791 N N . LEU A 1 219 ? 23.320 -8.830 -16.150 1.00 94.44 219 LEU A N 1
ATOM 1792 C CA . LEU A 1 219 ? 22.968 -9.246 -17.517 1.00 94.44 219 LEU A CA 1
ATOM 1793 C C . LEU A 1 219 ? 22.629 -10.742 -17.664 1.00 94.44 219 LEU A C 1
ATOM 1795 O O . LEU A 1 219 ? 22.143 -11.154 -18.716 1.00 94.44 219 LEU A O 1
ATOM 1799 N N . LYS A 1 220 ? 22.854 -11.554 -16.624 1.00 94.75 220 LYS A N 1
ATOM 1800 C CA . LYS A 1 220 ? 22.445 -12.967 -16.567 1.00 94.75 220 LYS A CA 1
ATOM 1801 C C . LYS A 1 220 ? 21.043 -13.163 -15.975 1.00 94.75 220 LYS A C 1
ATOM 1803 O O . LYS A 1 220 ? 20.604 -14.303 -15.865 1.00 94.75 220 LYS A O 1
ATOM 1808 N N . GLY A 1 221 ? 20.36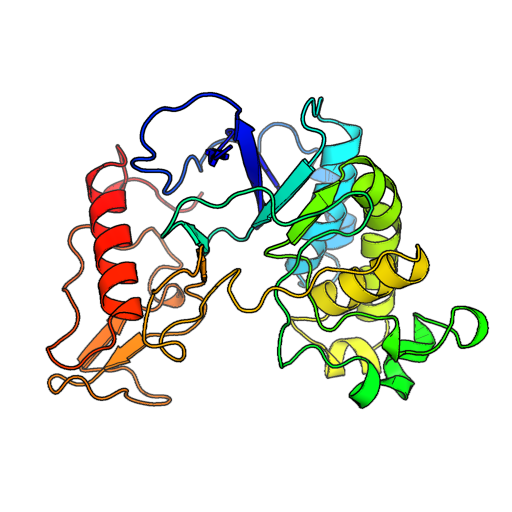5 -12.083 -15.577 1.00 93.50 221 GLY A N 1
ATOM 1809 C CA . GLY A 1 221 ? 19.043 -12.137 -14.954 1.00 93.50 221 GLY A CA 1
ATOM 1810 C C . GLY A 1 221 ? 19.063 -12.438 -13.456 1.00 93.50 221 GLY A C 1
ATOM 1811 O O . GLY A 1 221 ? 18.030 -12.784 -12.890 1.00 93.50 221 GLY A O 1
ATOM 1812 N N . GLU A 1 222 ? 20.209 -12.291 -12.790 1.00 94.56 222 GLU A N 1
ATOM 1813 C CA . GLU A 1 222 ? 20.348 -12.534 -11.351 1.00 94.56 222 GLU A CA 1
ATOM 1814 C C . GLU A 1 222 ? 20.158 -11.224 -10.570 1.00 94.56 222 GLU A C 1
ATOM 1816 O O . GLU A 1 222 ? 20.761 -10.201 -10.905 1.00 94.56 222 GLU A O 1
ATOM 1821 N N . LEU A 1 223 ? 19.322 -11.254 -9.525 1.00 93.25 223 LEU A N 1
ATOM 1822 C CA . LEU A 1 223 ? 19.015 -10.087 -8.690 1.00 93.25 223 LEU A CA 1
ATOM 1823 C C . LEU A 1 223 ? 20.256 -9.642 -7.891 1.00 93.25 223 LEU A C 1
ATOM 1825 O O . LEU A 1 223 ? 20.870 -10.440 -7.178 1.00 93.25 223 LEU A O 1
ATOM 1829 N N . THR A 1 224 ? 20.614 -8.360 -7.962 1.00 89.88 224 THR A N 1
ATOM 1830 C CA . THR A 1 224 ? 21.786 -7.788 -7.285 1.00 89.88 224 THR A CA 1
ATOM 1831 C C . THR A 1 224 ? 21.388 -7.075 -5.995 1.00 89.88 224 THR A C 1
ATOM 1833 O O . THR A 1 224 ? 21.212 -5.860 -5.952 1.00 89.88 224 THR A O 1
ATOM 1836 N N . TYR A 1 225 ? 21.262 -7.832 -4.903 1.00 80.19 225 TYR A N 1
ATOM 1837 C CA . TYR A 1 225 ? 20.853 -7.295 -3.600 1.00 80.19 225 TYR A CA 1
ATOM 1838 C C . TYR A 1 225 ? 21.730 -6.133 -3.115 1.00 80.19 225 TYR A C 1
ATOM 1840 O O . TYR A 1 225 ? 22.951 -6.261 -2.991 1.00 80.19 225 TYR A O 1
ATOM 1848 N N . GLY A 1 226 ? 21.086 -5.007 -2.793 1.00 78.69 226 GLY A N 1
ATOM 1849 C CA . GLY A 1 226 ? 21.737 -3.836 -2.197 1.00 78.69 226 GLY A CA 1
ATOM 1850 C C . GLY A 1 226 ? 22.751 -3.138 -3.107 1.00 78.69 226 GLY A C 1
ATOM 1851 O O . GLY A 1 226 ? 23.549 -2.340 -2.617 1.00 78.69 226 GLY A O 1
ATOM 1852 N N . LYS A 1 227 ? 22.756 -3.443 -4.411 1.00 87.44 227 LYS A N 1
ATOM 1853 C CA . LYS A 1 227 ? 23.655 -2.848 -5.402 1.00 87.44 227 LYS A CA 1
ATOM 1854 C C . LYS A 1 227 ? 22.873 -2.473 -6.650 1.00 87.44 227 LYS A C 1
ATOM 1856 O O . LYS A 1 227 ? 21.952 -3.183 -7.037 1.00 87.44 227 LYS A O 1
ATOM 1861 N N . ILE A 1 228 ? 23.292 -1.384 -7.286 1.00 88.06 228 ILE A N 1
ATOM 1862 C CA . ILE A 1 228 ? 22.768 -1.001 -8.596 1.00 88.06 228 ILE A CA 1
ATOM 1863 C C . ILE A 1 228 ? 23.173 -2.082 -9.601 1.00 88.06 228 ILE A C 1
ATOM 1865 O O . ILE A 1 228 ? 24.363 -2.373 -9.750 1.00 88.06 228 ILE A O 1
ATOM 1869 N N . GLY A 1 229 ? 22.170 -2.689 -10.230 1.00 90.81 229 GLY A N 1
ATOM 1870 C CA . GLY A 1 229 ? 22.352 -3.715 -11.252 1.00 90.81 229 GLY A CA 1
ATOM 1871 C C . GLY A 1 229 ? 22.810 -3.128 -12.586 1.00 90.81 229 GLY A C 1
ATOM 1872 O O . GLY A 1 229 ? 22.728 -1.922 -12.818 1.00 90.81 229 GLY A O 1
ATOM 1873 N N . GLU A 1 230 ? 23.273 -3.994 -13.486 1.00 94.75 230 GLU A N 1
ATOM 1874 C CA . GLU A 1 230 ? 23.566 -3.614 -14.877 1.00 94.75 230 GLU A CA 1
ATOM 1875 C C . GLU A 1 230 ? 22.279 -3.253 -15.635 1.00 94.75 230 GLU A C 1
ATOM 1877 O O . GLU A 1 230 ? 22.277 -2.367 -16.488 1.00 94.75 230 GLU A O 1
ATOM 1882 N N . TRP A 1 231 ? 21.172 -3.913 -15.289 1.00 96.38 231 TRP A N 1
ATOM 1883 C CA . TRP A 1 231 ? 19.817 -3.499 -15.623 1.00 96.38 231 TRP A CA 1
ATOM 1884 C C . TRP A 1 231 ? 19.076 -3.110 -14.340 1.00 96.38 231 TRP A C 1
ATOM 1886 O O . TRP A 1 231 ? 19.181 -3.801 -13.325 1.00 96.38 231 TRP A O 1
ATOM 1896 N N . ARG A 1 232 ? 18.311 -2.015 -14.379 1.00 94.44 232 ARG A N 1
ATOM 1897 C CA . ARG A 1 232 ? 17.586 -1.500 -13.214 1.00 94.44 232 ARG A CA 1
ATOM 1898 C C . ARG A 1 232 ? 16.238 -0.907 -13.596 1.00 94.44 232 ARG A C 1
ATOM 1900 O O . ARG A 1 232 ? 16.149 -0.108 -14.525 1.00 94.44 232 ARG A O 1
ATOM 1907 N N . PHE A 1 233 ? 15.235 -1.193 -12.774 1.00 94.19 233 PHE A N 1
ATOM 1908 C CA . PHE A 1 233 ? 14.025 -0.387 -12.655 1.00 94.19 233 PHE A CA 1
ATOM 1909 C C . PHE A 1 233 ? 13.790 -0.022 -11.185 1.00 94.19 233 PHE A C 1
ATOM 1911 O O . PHE A 1 233 ? 13.517 -0.889 -10.362 1.00 94.19 233 PHE A O 1
ATOM 1918 N N . ASP A 1 234 ? 13.882 1.260 -10.837 1.00 92.06 234 ASP A N 1
ATOM 1919 C CA . ASP A 1 234 ? 13.481 1.774 -9.522 1.00 92.06 234 ASP A CA 1
ATOM 1920 C C . ASP A 1 234 ? 12.814 3.132 -9.713 1.00 92.06 234 ASP A C 1
ATOM 1922 O O . ASP A 1 234 ? 13.413 4.047 -10.281 1.00 92.06 234 ASP A O 1
ATOM 1926 N N . LYS A 1 235 ? 11.589 3.288 -9.205 1.00 85.56 235 LYS A N 1
ATOM 1927 C CA . LYS A 1 235 ? 10.847 4.551 -9.295 1.00 85.56 235 LYS A CA 1
ATOM 1928 C C . LYS A 1 235 ? 11.606 5.733 -8.677 1.00 85.56 235 LYS A C 1
ATOM 1930 O O . LYS A 1 235 ? 11.458 6.862 -9.127 1.00 85.56 235 LYS A O 1
ATOM 1935 N N . ARG A 1 236 ? 12.478 5.479 -7.693 1.00 87.00 236 ARG A N 1
ATOM 1936 C CA . ARG A 1 236 ? 13.320 6.500 -7.041 1.00 87.00 236 ARG A CA 1
ATOM 1937 C C . ARG A 1 236 ? 14.424 7.039 -7.950 1.00 87.00 236 ARG A C 1
ATOM 1939 O O . ARG A 1 236 ? 15.042 8.043 -7.618 1.00 87.00 236 ARG A O 1
ATOM 1946 N N . SER A 1 237 ? 14.670 6.407 -9.095 1.00 86.75 237 SER A N 1
ATOM 1947 C CA . SER A 1 237 ? 15.536 6.961 -10.138 1.00 86.75 237 SER A CA 1
ATOM 1948 C C . SER A 1 237 ? 14.847 8.062 -10.958 1.00 86.75 237 SER A C 1
ATOM 1950 O O . SER A 1 237 ? 15.518 8.735 -11.734 1.00 86.75 237 SER A O 1
ATOM 1952 N N . TYR A 1 238 ? 13.542 8.284 -10.759 1.00 86.19 238 TYR A N 1
ATOM 1953 C CA . TYR A 1 238 ? 12.706 9.209 -11.530 1.00 86.19 238 TYR A CA 1
ATOM 1954 C C . TYR A 1 238 ? 11.984 10.218 -10.616 1.00 86.19 238 TYR A C 1
ATOM 1956 O O . TYR A 1 238 ? 10.797 10.485 -10.761 1.00 86.19 238 TYR A O 1
ATOM 1964 N N . LEU A 1 239 ? 12.687 10.765 -9.616 1.00 79.81 239 LEU A N 1
ATOM 1965 C CA . LEU A 1 239 ? 12.102 11.743 -8.680 1.00 79.81 239 LEU A CA 1
ATOM 1966 C C . LEU A 1 239 ? 11.943 13.148 -9.285 1.00 79.81 239 LEU A C 1
ATOM 1968 O O . LEU A 1 239 ? 11.128 13.925 -8.806 1.00 79.81 239 LEU A O 1
ATOM 1972 N N . SER A 1 240 ? 12.727 13.484 -10.312 1.00 78.38 240 SER A N 1
ATOM 1973 C CA . SER A 1 240 ? 12.733 14.809 -10.952 1.00 78.38 240 SER A CA 1
ATOM 1974 C C . SER A 1 240 ? 11.850 14.898 -12.200 1.00 78.38 240 SER A C 1
ATOM 1976 O O . SER A 1 240 ? 11.891 15.898 -12.911 1.00 78.38 240 SER A O 1
ATOM 1978 N N . GLY A 1 241 ? 11.115 13.836 -12.523 1.00 77.94 241 GLY A N 1
ATOM 1979 C CA . GLY A 1 241 ? 10.301 13.748 -13.729 1.00 77.94 241 GLY A CA 1
ATOM 1980 C C . GLY A 1 241 ? 9.942 12.303 -14.062 1.00 77.94 241 GLY A C 1
ATOM 1981 O O . GLY A 1 241 ? 10.475 11.381 -13.444 1.00 77.94 241 GLY A O 1
ATOM 1982 N N . PRO A 1 242 ? 9.042 12.084 -15.027 1.00 83.00 242 PRO A N 1
ATOM 1983 C CA . PRO A 1 242 ? 8.600 10.748 -15.393 1.00 83.00 242 PRO A CA 1
ATOM 1984 C C . PRO A 1 242 ? 9.749 9.880 -15.940 1.00 83.00 242 PRO A C 1
ATOM 1986 O O . PRO A 1 242 ? 10.722 10.406 -16.489 1.00 83.00 242 PRO A O 1
ATOM 1989 N N . PRO A 1 243 ? 9.644 8.539 -15.849 1.00 87.44 243 PRO A N 1
ATOM 1990 C CA . PRO A 1 243 ? 10.572 7.652 -16.540 1.00 87.44 243 PRO A CA 1
ATOM 1991 C C . PRO A 1 243 ? 10.541 7.895 -18.057 1.00 87.44 243 PRO A C 1
ATOM 1993 O O . PRO A 1 243 ? 9.470 8.169 -18.607 1.00 87.44 243 PRO A O 1
ATOM 1996 N N . PRO A 1 244 ? 11.679 7.764 -18.762 1.00 89.50 244 PRO A N 1
ATOM 1997 C CA . PRO A 1 244 ? 11.713 7.937 -20.207 1.00 89.50 244 PRO A CA 1
ATOM 1998 C C . PRO A 1 244 ? 10.866 6.871 -20.908 1.00 89.50 244 PRO A C 1
ATOM 2000 O O . PRO A 1 244 ? 10.714 5.747 -20.421 1.00 89.50 244 PRO A O 1
ATOM 2003 N N . ARG A 1 245 ? 10.347 7.215 -22.089 1.00 90.38 245 ARG A N 1
ATOM 2004 C CA . ARG A 1 245 ? 9.692 6.248 -22.979 1.00 90.38 245 ARG A CA 1
ATOM 2005 C C . ARG A 1 245 ? 10.671 5.148 -23.393 1.00 90.38 245 ARG A C 1
ATOM 2007 O O . ARG A 1 245 ? 11.870 5.391 -23.523 1.00 90.38 245 ARG A O 1
ATOM 2014 N N . ASN A 1 246 ? 10.132 3.971 -23.710 1.00 92.88 246 ASN A N 1
ATOM 2015 C CA . ASN A 1 246 ? 10.887 2.830 -24.243 1.00 92.88 246 ASN A CA 1
ATOM 2016 C C . ASN A 1 246 ? 12.025 2.356 -23.321 1.00 92.88 246 ASN A C 1
ATOM 2018 O O . ASN A 1 246 ? 13.156 2.151 -23.767 1.00 92.88 246 ASN A O 1
ATOM 2022 N N . LEU A 1 247 ? 11.723 2.148 -22.038 1.00 94.56 247 LEU A N 1
ATOM 2023 C CA . LEU A 1 247 ? 12.630 1.487 -21.103 1.00 94.56 247 LEU A CA 1
ATOM 2024 C C . LEU A 1 247 ? 13.079 0.132 -21.659 1.00 94.56 247 LEU A C 1
ATOM 2026 O O . LEU A 1 247 ? 12.280 -0.619 -22.232 1.00 94.56 247 LEU A O 1
ATOM 2030 N N . SER A 1 248 ? 14.353 -0.202 -21.460 1.00 96.31 248 SER A N 1
ATOM 2031 C CA . SER A 1 248 ? 14.875 -1.510 -21.842 1.00 96.31 248 SER A CA 1
ATOM 2032 C C . SER A 1 248 ? 14.160 -2.609 -21.060 1.00 96.31 248 SER A C 1
ATOM 2034 O O . SER A 1 248 ? 13.964 -2.511 -19.847 1.00 96.31 248 SER A O 1
ATOM 2036 N N . LEU A 1 249 ? 13.773 -3.679 -21.755 1.00 97.12 249 LEU A N 1
ATOM 2037 C CA . LEU A 1 249 ? 13.276 -4.875 -21.085 1.00 97.12 249 LEU A CA 1
ATOM 2038 C C . LEU A 1 249 ? 14.402 -5.516 -20.259 1.00 97.12 249 LEU A C 1
ATOM 2040 O O . LEU A 1 249 ? 15.569 -5.426 -20.657 1.00 97.12 249 LEU A O 1
ATOM 2044 N N . PRO A 1 250 ? 14.065 -6.166 -19.133 1.00 96.62 250 PRO A N 1
ATOM 2045 C CA . PRO A 1 250 ? 15.062 -6.848 -18.327 1.00 96.62 250 PRO A CA 1
ATOM 2046 C C . PRO A 1 250 ? 15.720 -8.012 -19.089 1.00 96.62 250 PRO A C 1
ATOM 2048 O O . PRO A 1 250 ? 15.123 -8.554 -20.028 1.00 96.62 250 PRO A O 1
ATOM 2051 N N . PRO A 1 251 ? 16.943 -8.412 -18.695 1.00 96.56 251 PRO A N 1
ATOM 2052 C CA . PRO A 1 251 ? 17.661 -9.517 -19.323 1.00 96.56 251 PRO A CA 1
ATOM 2053 C C . PRO A 1 251 ? 16.914 -10.860 -19.192 1.00 96.56 251 PRO A C 1
ATOM 2055 O O . PRO A 1 251 ? 16.048 -11.017 -18.326 1.00 96.56 251 PRO A O 1
ATOM 2058 N N . PRO A 1 252 ? 17.245 -11.862 -20.031 1.00 95.94 252 PRO A N 1
ATOM 2059 C CA . PRO A 1 252 ? 16.713 -13.214 -19.878 1.00 95.94 252 PRO A CA 1
ATOM 2060 C C . PRO A 1 252 ? 16.958 -13.763 -18.467 1.00 95.94 252 PRO A C 1
ATOM 2062 O O . PRO A 1 252 ? 18.025 -13.552 -17.900 1.00 95.94 252 PRO A O 1
ATOM 2065 N N . GLY A 1 253 ? 15.979 -14.483 -17.914 1.00 93.44 253 GLY A N 1
ATOM 2066 C CA . GLY A 1 253 ? 16.049 -15.053 -16.561 1.00 93.44 253 GLY A CA 1
ATOM 2067 C C . GLY A 1 253 ? 15.413 -14.189 -15.467 1.00 93.44 253 GLY A C 1
ATOM 2068 O O . GLY A 1 253 ? 15.167 -14.694 -14.375 1.00 93.44 253 GLY A O 1
ATOM 2069 N N . VAL A 1 254 ? 15.077 -12.929 -15.761 1.00 96.50 254 VAL A N 1
ATOM 2070 C CA . VAL A 1 254 ? 14.332 -12.066 -14.833 1.00 96.50 254 VAL A CA 1
ATOM 2071 C C . VAL A 1 254 ? 12.866 -12.530 -14.700 1.00 96.50 254 VAL A C 1
ATOM 2073 O O . VAL A 1 254 ? 12.285 -12.960 -15.701 1.00 96.50 254 VAL A O 1
ATOM 2076 N N . PRO A 1 255 ? 12.247 -12.447 -13.502 1.00 96.69 255 PRO A N 1
ATOM 2077 C CA . PRO A 1 255 ? 10.884 -12.931 -13.268 1.00 96.69 255 PRO A CA 1
ATOM 2078 C C . PRO A 1 255 ? 9.805 -12.270 -14.136 1.00 96.69 255 PRO A C 1
ATOM 2080 O O . PRO A 1 255 ? 9.923 -11.107 -14.541 1.00 96.69 255 PRO A O 1
ATOM 2083 N N . GLU A 1 256 ? 8.709 -13.003 -14.363 1.00 96.88 256 GLU A N 1
ATOM 2084 C CA . GLU A 1 256 ? 7.559 -12.551 -15.158 1.00 96.88 256 GLU A CA 1
ATOM 2085 C C . GLU A 1 256 ? 6.992 -11.229 -14.630 1.00 96.88 256 GLU A C 1
ATOM 2087 O O . GLU A 1 256 ? 6.677 -10.330 -15.410 1.00 96.88 256 GLU A O 1
ATOM 2092 N N . SER A 1 257 ? 6.897 -11.086 -13.310 1.00 97.12 257 SER A N 1
ATOM 2093 C CA . SER A 1 257 ? 6.343 -9.905 -12.653 1.00 97.12 257 SER A CA 1
ATOM 2094 C C . SER A 1 257 ? 7.098 -8.613 -12.991 1.00 97.12 257 SER A C 1
ATOM 2096 O O . SER A 1 257 ? 6.477 -7.594 -13.300 1.00 97.12 257 SER A O 1
ATOM 2098 N N . VAL A 1 258 ? 8.434 -8.661 -13.026 1.00 97.31 258 VAL A N 1
ATOM 2099 C CA . VAL A 1 258 ? 9.296 -7.527 -13.398 1.00 97.31 258 VAL A CA 1
ATOM 2100 C C . VAL A 1 258 ? 9.183 -7.242 -14.896 1.00 97.31 258 VAL A C 1
ATOM 2102 O O . VAL A 1 258 ? 9.055 -6.086 -15.302 1.00 97.31 258 VAL A O 1
ATOM 2105 N N . ILE A 1 259 ? 9.158 -8.286 -15.732 1.00 97.44 259 ILE A N 1
ATOM 2106 C CA . ILE A 1 259 ? 8.932 -8.136 -17.177 1.00 97.44 259 ILE A CA 1
ATOM 2107 C C . ILE A 1 259 ? 7.580 -7.455 -17.435 1.00 97.44 259 ILE A C 1
ATOM 2109 O O . ILE A 1 259 ? 7.494 -6.540 -18.258 1.00 97.44 259 ILE A O 1
ATOM 2113 N N . ARG A 1 260 ? 6.519 -7.887 -16.740 1.00 97.31 260 ARG A N 1
ATOM 2114 C CA . ARG A 1 260 ? 5.171 -7.327 -16.876 1.00 97.31 260 ARG A CA 1
ATOM 2115 C C . ARG A 1 260 ? 5.131 -5.869 -16.437 1.00 97.31 260 ARG A C 1
ATOM 2117 O O . ARG A 1 260 ? 4.584 -5.058 -17.179 1.00 97.31 260 ARG A O 1
ATOM 2124 N N . LEU A 1 261 ? 5.736 -5.539 -15.296 1.00 95.88 261 LEU A N 1
ATOM 2125 C CA . LEU A 1 261 ? 5.863 -4.168 -14.801 1.00 95.88 261 LEU A CA 1
ATOM 2126 C C . LEU A 1 261 ? 6.444 -3.238 -15.876 1.00 95.88 261 LEU A C 1
ATOM 2128 O O . LEU A 1 261 ? 5.806 -2.260 -16.259 1.00 95.88 261 LEU A O 1
ATOM 2132 N N . VAL A 1 262 ? 7.612 -3.576 -16.426 1.00 96.19 262 VAL A N 1
ATOM 2133 C CA . VAL A 1 262 ? 8.308 -2.724 -17.407 1.00 96.19 262 VAL A CA 1
ATOM 2134 C C . VAL A 1 262 ? 7.522 -2.614 -18.712 1.00 96.19 262 VAL A C 1
ATOM 2136 O O . VAL A 1 262 ? 7.420 -1.528 -19.279 1.00 96.19 262 VAL A O 1
ATOM 2139 N N . LYS A 1 263 ? 6.911 -3.711 -19.181 1.00 96.31 263 LYS A N 1
ATOM 2140 C CA . LYS A 1 263 ? 6.043 -3.684 -20.368 1.00 96.31 263 LYS A CA 1
ATOM 2141 C C . LYS A 1 263 ? 4.862 -2.737 -20.189 1.00 96.31 263 LYS A C 1
ATOM 2143 O O . LYS A 1 263 ? 4.565 -1.990 -21.112 1.00 96.31 263 LYS A O 1
ATOM 2148 N N . MET A 1 264 ? 4.221 -2.749 -19.023 1.00 93.88 264 MET A N 1
ATOM 2149 C CA . MET A 1 264 ? 3.078 -1.879 -18.747 1.00 93.88 264 MET A CA 1
ATOM 2150 C C . MET A 1 264 ? 3.484 -0.417 -18.576 1.00 93.88 264 MET A C 1
ATOM 2152 O O . MET A 1 264 ? 2.776 0.459 -19.061 1.00 93.88 264 MET A O 1
ATOM 2156 N N . VAL A 1 265 ? 4.643 -0.142 -17.968 1.00 90.94 265 VAL A N 1
ATOM 2157 C CA . VAL A 1 265 ? 5.220 1.212 -17.956 1.00 90.94 265 VAL A CA 1
ATOM 2158 C C . VAL A 1 265 ? 5.486 1.683 -19.388 1.00 90.94 265 VAL A C 1
ATOM 2160 O O . VAL A 1 265 ? 5.082 2.779 -19.759 1.00 90.94 265 VAL A O 1
ATOM 2163 N N . ASN A 1 266 ? 6.087 0.849 -20.237 1.00 93.12 266 ASN A N 1
ATOM 2164 C CA . ASN A 1 266 ? 6.332 1.195 -21.639 1.00 93.12 266 ASN A CA 1
ATOM 2165 C C . ASN A 1 266 ? 5.043 1.421 -22.435 1.00 93.12 266 ASN A C 1
ATOM 2167 O O . ASN A 1 266 ? 4.943 2.416 -23.146 1.00 93.12 266 ASN A O 1
ATOM 2171 N N . GLU A 1 267 ? 4.053 0.537 -22.301 1.00 91.12 267 GLU A N 1
ATOM 2172 C CA . GLU A 1 267 ? 2.737 0.698 -22.927 1.00 91.12 267 GLU A CA 1
ATOM 2173 C C . GLU A 1 267 ? 2.105 2.023 -22.510 1.00 91.12 267 GLU A C 1
ATOM 2175 O O . GLU A 1 267 ? 1.617 2.787 -23.338 1.00 91.12 267 GLU A O 1
ATOM 2180 N N . ALA A 1 268 ? 2.142 2.324 -21.224 1.00 86.69 268 ALA A N 1
ATOM 2181 C CA . ALA A 1 268 ? 1.553 3.533 -20.717 1.00 86.69 268 ALA A CA 1
ATOM 2182 C C . ALA A 1 268 ? 2.271 4.801 -21.164 1.00 86.69 268 ALA A C 1
ATOM 2184 O O . ALA A 1 268 ? 1.636 5.697 -21.718 1.00 86.69 268 ALA A O 1
ATOM 2185 N N . THR A 1 269 ? 3.589 4.861 -20.958 1.00 85.94 269 THR A N 1
ATOM 2186 C CA . THR A 1 269 ? 4.395 6.008 -21.381 1.00 85.94 269 THR A CA 1
ATOM 2187 C C . THR A 1 269 ? 4.189 6.263 -22.866 1.00 85.94 269 THR A C 1
ATOM 2189 O O . THR A 1 269 ? 4.001 7.414 -23.229 1.00 85.94 269 THR A O 1
ATOM 2192 N N . ALA A 1 270 ? 4.093 5.217 -23.704 1.00 88.19 270 ALA A N 1
ATOM 2193 C CA . ALA A 1 270 ? 3.796 5.318 -25.132 1.00 88.19 270 ALA A CA 1
ATOM 2194 C C . ALA A 1 270 ? 2.457 6.014 -25.439 1.00 88.19 270 ALA A C 1
ATOM 2196 O O . ALA A 1 270 ? 2.399 6.810 -26.376 1.00 88.19 270 ALA A O 1
ATOM 2197 N N . ASN A 1 271 ? 1.413 5.756 -24.651 1.00 86.25 271 ASN A N 1
ATOM 2198 C CA . ASN A 1 271 ? 0.044 6.185 -24.948 1.00 86.25 271 ASN A CA 1
ATOM 2199 C C . ASN A 1 271 ? -0.389 7.489 -24.260 1.00 86.25 271 ASN A C 1
ATOM 2201 O O . ASN A 1 271 ? -1.410 8.056 -24.643 1.00 86.25 271 ASN A O 1
ATOM 2205 N N . ILE A 1 272 ? 0.360 7.986 -23.274 1.00 81.56 272 ILE A N 1
ATOM 2206 C CA . ILE A 1 272 ? 0.022 9.236 -22.579 1.00 81.56 272 ILE A CA 1
ATOM 2207 C C . ILE A 1 272 ? 0.560 10.428 -23.384 1.00 81.56 272 ILE A C 1
ATOM 2209 O O . ILE A 1 272 ? 1.771 10.495 -23.631 1.00 81.56 272 ILE A O 1
ATOM 2213 N N . PRO A 1 273 ? -0.299 11.372 -23.817 1.00 84.94 273 PRO A N 1
ATOM 2214 C CA . PRO A 1 273 ? 0.145 12.600 -24.472 1.00 84.94 273 PRO A CA 1
ATOM 2215 C C . PRO A 1 273 ? 1.043 13.425 -23.550 1.00 84.94 273 PRO A C 1
ATOM 2217 O O . PRO A 1 273 ? 0.884 13.381 -22.335 1.00 84.94 273 PRO A O 1
ATOM 2220 N N . GLU A 1 274 ? 1.980 14.180 -24.127 1.00 85.06 274 GLU A N 1
ATOM 2221 C CA . GLU A 1 274 ? 2.820 15.134 -23.376 1.00 85.06 274 GLU A CA 1
ATOM 2222 C C . GLU A 1 274 ? 3.662 14.507 -22.246 1.00 85.06 274 GLU A C 1
ATOM 2224 O O . GLU A 1 274 ? 4.188 15.218 -21.394 1.00 85.06 274 GLU A O 1
ATOM 2229 N N . TRP A 1 275 ? 3.852 13.180 -22.264 1.00 85.12 275 TRP A N 1
ATOM 2230 C CA . TRP A 1 275 ? 4.625 12.451 -21.250 1.00 85.12 275 TRP A CA 1
ATOM 2231 C C . TRP A 1 275 ? 6.001 13.065 -20.980 1.00 85.12 275 TRP A C 1
ATOM 2233 O O . TRP A 1 275 ? 6.385 13.253 -19.833 1.00 85.12 275 TRP A O 1
ATOM 2243 N N . ASP A 1 276 ? 6.728 13.421 -22.041 1.00 80.44 276 ASP A N 1
ATOM 2244 C CA . ASP A 1 276 ? 8.104 13.920 -21.949 1.00 80.44 276 ASP A CA 1
ATOM 2245 C C . ASP A 1 276 ? 8.178 15.376 -21.452 1.00 80.44 276 ASP A C 1
ATOM 2247 O O . ASP A 1 276 ? 9.252 15.865 -21.111 1.00 80.44 276 ASP A O 1
ATOM 2251 N N . THR A 1 277 ? 7.038 16.072 -21.407 1.00 76.56 277 THR A N 1
ATOM 2252 C CA . THR A 1 277 ? 6.911 17.469 -20.969 1.00 76.56 277 THR A CA 1
ATOM 2253 C C . THR A 1 277 ? 6.229 17.612 -19.611 1.00 76.56 277 THR A C 1
ATOM 2255 O O . THR A 1 277 ? 6.061 18.735 -19.139 1.00 76.56 277 THR A O 1
ATOM 2258 N N . LEU A 1 278 ? 5.867 16.501 -18.957 1.00 66.94 278 LEU A N 1
ATOM 2259 C CA . LEU A 1 278 ? 5.424 16.494 -17.564 1.00 66.94 278 LEU A CA 1
ATOM 2260 C C . LEU A 1 278 ? 6.617 16.846 -16.659 1.00 66.94 278 LEU A C 1
ATOM 2262 O O . LEU A 1 278 ? 7.287 15.979 -16.103 1.00 66.94 278 LEU A O 1
ATOM 2266 N N . THR A 1 279 ? 6.929 18.133 -16.531 1.00 53.84 279 THR A N 1
ATOM 2267 C CA . THR A 1 279 ? 7.851 18.619 -15.502 1.00 53.84 279 THR A CA 1
ATOM 2268 C C . THR A 1 279 ? 7.157 18.558 -14.149 1.00 53.84 279 THR A C 1
ATOM 2270 O O . THR A 1 279 ? 5.981 18.906 -14.053 1.00 53.84 279 THR A O 1
ATOM 2273 N N . SER A 1 280 ? 7.880 18.146 -13.106 1.00 49.28 280 SER A N 1
ATOM 2274 C CA . SER A 1 280 ? 7.419 18.242 -11.718 1.00 49.28 280 SER A CA 1
ATOM 2275 C C . SER A 1 280 ? 6.961 19.676 -11.424 1.00 49.28 280 SER A C 1
ATOM 2277 O O . SER A 1 280 ? 7.793 20.588 -11.427 1.00 49.28 280 SER A O 1
ATOM 2279 N N . GLY A 1 281 ? 5.652 19.866 -11.246 1.00 37.50 281 GLY A N 1
ATOM 2280 C CA . GLY A 1 281 ? 5.080 21.070 -10.640 1.00 37.50 281 GLY A CA 1
ATOM 2281 C C . GLY A 1 281 ? 5.279 21.076 -9.134 1.00 37.50 281 GLY A C 1
ATOM 2282 O O . GLY A 1 281 ? 5.381 19.968 -8.557 1.00 37.50 281 GLY A O 1
#

Sequence (281 aa):
MNWYPKSNCIGDVCYWRLLEHQTPAYSSFLQWASLFANINFSDLNLMCIQGYIVLNRPWAFVQWLEKATIEEEYILMAEPDHIFVNPLPNLAHGNSPAGYPFFYIKPAENEKIIRKFYPEERGPVTDIDPIGNSPVIIKKSLLEEIAPTWVNVSLRMKDDPETDKAFGWVLEMYAYAVASALHGVRHILRKDFMLQPPWDLDVGKTFIIHFTYGCDYNLKGELTYGKIGEWRFDKRSYLSGPPPRNLSLPPPGVPESVIRLVKMVNEATANIPEWDTLTSG